Protein AF-A0A842U1B6-F1 (afdb_monomer_lite)

pLDDT: mean 80.75, std 15.6, range [27.67, 96.0]

Structure (mmCIF, N/CA/C/O backbone):
data_AF-A0A842U1B6-F1
#
_entry.id   AF-A0A842U1B6-F1
#
loop_
_atom_site.group_PDB
_atom_site.id
_atom_site.type_symbol
_atom_site.label_atom_id
_atom_site.label_alt_id
_atom_site.label_comp_id
_atom_site.label_asym_id
_atom_site.label_entity_id
_atom_site.label_seq_id
_atom_site.pdbx_PDB_ins_code
_atom_site.Cartn_x
_atom_site.Cartn_y
_atom_site.Cartn_z
_atom_site.occupancy
_atom_site.B_iso_or_equiv
_atom_site.auth_seq_id
_atom_site.auth_comp_id
_atom_site.auth_asym_id
_atom_site.auth_atom_id
_atom_site.pdbx_PDB_model_num
ATOM 1 N N . MET A 1 1 ? 26.030 -7.279 -30.315 1.00 77.62 1 MET A N 1
ATOM 2 C CA . MET A 1 1 ? 26.314 -6.450 -31.505 1.00 77.62 1 MET A CA 1
ATOM 3 C C . MET A 1 1 ? 27.738 -5.901 -31.455 1.00 77.62 1 MET A C 1
ATOM 5 O O . MET A 1 1 ? 28.538 -6.328 -32.276 1.00 77.62 1 MET A O 1
ATOM 9 N N . ALA A 1 2 ? 28.087 -5.107 -30.435 1.00 81.06 2 ALA A N 1
ATOM 10 C CA . ALA A 1 2 ? 29.407 -4.480 -30.254 1.00 81.06 2 ALA A CA 1
ATOM 11 C C . ALA A 1 2 ? 30.626 -5.406 -30.483 1.00 81.06 2 ALA A C 1
ATOM 13 O O . ALA A 1 2 ? 31.432 -5.125 -31.360 1.00 81.06 2 ALA A O 1
ATOM 14 N N . LYS A 1 3 ? 30.708 -6.577 -29.824 1.00 82.44 3 LYS A N 1
ATOM 15 C CA . LYS A 1 3 ? 31.829 -7.532 -30.019 1.00 82.44 3 LYS A CA 1
ATOM 16 C C . LYS A 1 3 ? 32.029 -7.988 -31.475 1.00 82.44 3 LYS A C 1
ATOM 18 O O . LYS A 1 3 ? 33.149 -8.251 -31.898 1.00 82.44 3 LYS A O 1
ATOM 23 N N . ARG A 1 4 ? 30.948 -8.096 -32.263 1.00 82.69 4 ARG A N 1
ATOM 24 C CA . ARG A 1 4 ? 31.049 -8.439 -33.695 1.00 82.69 4 ARG A CA 1
ATOM 25 C C . ARG A 1 4 ? 31.594 -7.268 -34.510 1.00 82.69 4 ARG A C 1
ATOM 27 O O . ARG A 1 4 ? 32.367 -7.508 -35.426 1.00 82.69 4 ARG A O 1
ATOM 34 N N . MET A 1 5 ? 31.196 -6.039 -34.180 1.00 83.69 5 MET A N 1
ATOM 35 C CA . MET A 1 5 ? 31.675 -4.829 -34.853 1.00 83.69 5 MET A CA 1
ATOM 36 C C . MET A 1 5 ? 33.167 -4.606 -34.580 1.00 83.69 5 MET A C 1
ATOM 38 O O . MET A 1 5 ? 33.931 -4.393 -35.517 1.00 83.69 5 MET A O 1
ATOM 42 N N . GLU A 1 6 ? 33.611 -4.818 -33.339 1.00 82.31 6 GLU A N 1
ATOM 43 C CA . GLU A 1 6 ? 35.031 -4.751 -32.971 1.00 82.31 6 GLU A CA 1
ATOM 44 C C . GLU A 1 6 ? 35.890 -5.764 -33.737 1.00 82.31 6 GLU A C 1
ATOM 46 O O . GLU A 1 6 ? 36.945 -5.408 -34.256 1.00 82.31 6 GLU A O 1
ATOM 51 N N . CYS A 1 7 ? 35.421 -7.008 -33.890 1.00 83.81 7 CYS A N 1
ATOM 52 C CA . CYS A 1 7 ? 36.105 -8.022 -34.703 1.00 83.81 7 CYS A CA 1
ATOM 53 C C . CYS A 1 7 ? 36.247 -7.619 -36.181 1.00 83.81 7 CYS A C 1
ATOM 55 O O . CYS A 1 7 ? 37.146 -8.106 -36.864 1.00 83.81 7 CYS A O 1
ATOM 57 N N . LEU A 1 8 ? 35.365 -6.749 -36.678 1.00 84.94 8 LEU A N 1
ATOM 58 C CA . LEU A 1 8 ? 35.423 -6.187 -38.028 1.00 84.94 8 LEU A CA 1
ATOM 59 C C . LEU A 1 8 ? 36.242 -4.887 -38.091 1.00 84.94 8 LEU A C 1
ATOM 61 O O . LEU A 1 8 ? 36.437 -4.354 -39.180 1.00 84.94 8 LEU A O 1
ATOM 65 N N . GLY A 1 9 ? 36.734 -4.386 -36.952 1.00 84.94 9 GLY A N 1
ATOM 66 C CA . GLY A 1 9 ? 37.434 -3.105 -36.851 1.00 84.94 9 GLY A CA 1
ATOM 67 C C . GLY A 1 9 ? 36.522 -1.891 -37.045 1.00 84.94 9 GLY A C 1
ATOM 68 O O . GLY A 1 9 ? 37.021 -0.823 -37.394 1.00 84.94 9 GLY A O 1
ATOM 69 N N . ILE A 1 10 ? 35.211 -2.058 -36.844 1.00 86.31 10 ILE A N 1
ATOM 70 C CA . ILE A 1 10 ? 34.191 -1.024 -37.035 1.00 86.31 10 ILE A CA 1
ATOM 71 C C . ILE A 1 10 ? 33.615 -0.644 -35.673 1.00 86.31 10 ILE A C 1
ATOM 73 O O . ILE A 1 10 ? 33.302 -1.515 -34.863 1.00 86.31 10 ILE A O 1
ATOM 77 N N . TYR A 1 11 ? 33.468 0.655 -35.420 1.00 87.06 11 TYR A N 1
ATOM 78 C CA . TYR A 1 11 ? 33.066 1.172 -34.106 1.00 87.06 11 TYR A CA 1
ATOM 79 C C . TYR A 1 11 ? 31.801 2.034 -34.153 1.00 87.06 11 TYR A C 1
ATOM 81 O O . TYR A 1 11 ? 31.328 2.471 -33.107 1.00 87.06 11 TYR A O 1
ATOM 89 N N . ASP A 1 12 ? 31.230 2.238 -35.340 1.00 88.56 12 ASP A N 1
ATOM 90 C CA . ASP A 1 12 ? 29.986 2.973 -35.536 1.00 88.56 12 ASP A CA 1
ATOM 91 C C . ASP A 1 12 ? 29.010 2.141 -36.374 1.00 88.56 12 ASP A C 1
ATOM 93 O O . ASP A 1 12 ? 29.338 1.677 -37.468 1.00 88.56 12 ASP A O 1
ATOM 97 N N . ILE A 1 13 ? 27.806 1.912 -35.845 1.00 87.06 13 ILE A N 1
ATOM 98 C CA . ILE A 1 13 ? 26.771 1.127 -36.523 1.00 87.06 13 ILE A CA 1
ATOM 99 C C . ILE A 1 13 ? 26.345 1.761 -37.854 1.00 87.06 13 ILE A C 1
ATOM 101 O O . ILE A 1 13 ? 26.012 1.034 -38.792 1.00 87.06 13 ILE A O 1
ATOM 105 N N . ASN A 1 14 ? 26.451 3.090 -37.969 1.00 87.56 14 ASN A N 1
ATOM 106 C CA . ASN A 1 14 ? 26.140 3.840 -39.187 1.00 87.56 14 ASN A CA 1
ATOM 107 C C . ASN A 1 14 ? 27.096 3.521 -40.351 1.00 87.56 14 ASN A C 1
ATOM 109 O O . ASN A 1 14 ? 26.775 3.803 -41.501 1.00 87.56 14 ASN A O 1
ATOM 113 N N . GLU A 1 15 ? 28.267 2.931 -40.081 1.00 86.12 15 GLU A N 1
ATOM 114 C CA . GLU A 1 15 ? 29.225 2.525 -41.120 1.00 86.12 15 GLU A CA 1
ATOM 115 C C . GLU A 1 15 ? 28.902 1.149 -41.728 1.00 86.12 15 GLU A C 1
ATOM 117 O O . GLU A 1 15 ? 29.444 0.792 -42.775 1.00 86.12 15 GLU A O 1
ATOM 122 N N . ILE A 1 16 ? 28.042 0.357 -41.076 1.00 83.50 16 ILE A N 1
ATOM 123 C CA . ILE A 1 16 ? 27.781 -1.046 -41.440 1.00 83.50 16 ILE A CA 1
ATOM 124 C C . ILE A 1 16 ? 26.468 -1.197 -42.197 1.00 83.50 16 ILE A C 1
ATOM 126 O O . ILE A 1 16 ? 26.382 -2.003 -43.127 1.00 83.50 16 ILE A O 1
ATOM 130 N N . MET A 1 17 ? 25.429 -0.488 -41.764 1.00 84.62 17 MET A N 1
ATOM 131 C CA . MET A 1 17 ? 24.089 -0.659 -42.307 1.00 84.62 17 MET A CA 1
ATOM 132 C C . MET A 1 17 ? 23.220 0.575 -42.102 1.00 84.62 17 MET A C 1
ATOM 134 O O . MET A 1 17 ? 23.333 1.263 -41.090 1.00 84.62 17 MET A O 1
ATOM 138 N N . ASP A 1 18 ? 22.286 0.768 -43.029 1.00 87.69 18 ASP A N 1
ATOM 139 C CA . ASP A 1 18 ? 21.115 1.606 -42.801 1.00 87.69 18 ASP A CA 1
ATOM 140 C C . ASP A 1 18 ? 20.136 0.861 -41.881 1.00 87.69 18 ASP A C 1
ATOM 142 O O . ASP A 1 18 ? 19.952 -0.357 -41.999 1.00 87.69 18 ASP A O 1
ATOM 146 N N . TYR A 1 19 ? 19.508 1.583 -40.959 1.00 86.81 19 TYR A N 1
ATOM 147 C CA . TYR A 1 19 ? 18.534 1.031 -40.023 1.00 86.81 19 TYR A CA 1
ATOM 148 C C . TYR A 1 19 ? 17.397 2.018 -39.775 1.00 86.81 19 TYR A C 1
ATOM 150 O O . TYR A 1 19 ? 17.602 3.230 -39.713 1.00 86.81 19 TYR A O 1
ATOM 158 N N . ASP A 1 20 ? 16.205 1.470 -39.569 1.00 90.00 20 ASP A N 1
ATOM 159 C CA . ASP A 1 20 ? 15.063 2.197 -39.033 1.00 90.00 20 ASP A CA 1
ATOM 160 C C . ASP A 1 20 ? 14.910 1.817 -37.563 1.00 90.00 20 ASP A C 1
ATOM 162 O O . ASP A 1 20 ? 14.862 0.634 -37.224 1.00 90.00 20 ASP A O 1
ATOM 166 N N . LYS A 1 21 ? 14.840 2.819 -36.686 1.00 91.06 21 LYS A N 1
ATOM 167 C CA . LYS A 1 21 ? 14.642 2.580 -35.254 1.00 91.06 21 LYS A CA 1
ATOM 168 C C . LYS A 1 21 ? 13.208 2.156 -34.990 1.00 91.06 21 LYS A C 1
ATOM 170 O O . LYS A 1 21 ? 12.265 2.776 -35.488 1.00 91.06 21 LYS A O 1
ATOM 175 N N . ILE A 1 22 ? 13.051 1.152 -34.143 1.00 92.12 22 ILE A N 1
ATOM 176 C CA . ILE A 1 22 ? 11.742 0.703 -33.695 1.00 92.12 22 ILE A CA 1
ATOM 177 C C . ILE A 1 22 ? 11.268 1.600 -32.547 1.00 92.12 22 ILE A C 1
ATOM 179 O O . ILE A 1 22 ? 12.006 1.893 -31.607 1.00 92.12 22 ILE A O 1
ATOM 183 N N . ASN A 1 23 ? 10.008 2.024 -32.627 1.00 93.50 23 ASN A N 1
ATOM 184 C CA . ASN A 1 23 ? 9.273 2.620 -31.520 1.00 93.50 23 ASN A CA 1
ATOM 185 C C . ASN A 1 23 ? 7.847 2.063 -31.544 1.00 93.50 23 ASN A C 1
ATOM 187 O O . ASN A 1 23 ? 7.112 2.263 -32.514 1.00 93.50 23 ASN A O 1
ATOM 191 N N . ILE A 1 24 ? 7.495 1.303 -30.511 1.00 92.12 24 ILE A N 1
ATOM 192 C CA . ILE A 1 24 ? 6.196 0.654 -30.361 1.00 92.12 24 ILE A CA 1
ATOM 193 C C . ILE A 1 24 ? 5.657 1.024 -28.989 1.00 92.12 24 ILE A C 1
ATOM 195 O O . ILE A 1 24 ? 6.293 0.751 -27.975 1.00 92.12 24 ILE A O 1
ATOM 199 N N . SER A 1 25 ? 4.451 1.578 -28.957 1.00 91.31 25 SER A N 1
ATOM 200 C CA . SER A 1 25 ? 3.704 1.791 -27.727 1.00 91.31 25 SER A CA 1
ATOM 201 C C . SER A 1 25 ? 2.344 1.111 -27.808 1.00 91.31 25 SER A C 1
ATOM 203 O O . SER A 1 25 ? 1.675 1.108 -28.844 1.00 91.31 25 SER A O 1
ATOM 205 N N . TYR A 1 26 ? 1.945 0.497 -26.703 1.00 90.19 26 TYR A N 1
ATOM 206 C CA . TYR A 1 26 ? 0.619 -0.064 -26.513 1.00 90.19 26 TYR A CA 1
ATOM 207 C C . TYR A 1 26 ? 0.153 0.262 -25.101 1.00 90.19 26 TYR A C 1
ATOM 209 O O . TYR A 1 26 ? 0.888 0.071 -24.135 1.00 90.19 26 TYR A O 1
ATOM 217 N N . GLU A 1 27 ? -1.077 0.744 -24.990 1.00 88.62 27 GLU A N 1
ATOM 218 C CA . GLU A 1 27 ? -1.689 1.133 -23.728 1.00 88.62 27 GLU A CA 1
ATOM 219 C C . GLU A 1 27 ? -3.083 0.519 -23.629 1.00 88.62 27 GLU A C 1
ATOM 221 O O . GLU A 1 27 ? -3.858 0.503 -24.587 1.00 88.62 27 GLU A O 1
ATOM 226 N N . SER A 1 28 ? -3.383 -0.016 -22.453 1.00 85.50 28 SER A N 1
ATOM 227 C CA . SER A 1 28 ? -4.665 -0.603 -22.098 1.00 85.50 28 SER A CA 1
ATOM 228 C C . SER A 1 28 ? -4.975 -0.330 -20.630 1.00 85.50 28 SER A C 1
ATOM 230 O O . SER A 1 28 ? -4.101 0.056 -19.856 1.00 85.50 28 SER A O 1
ATOM 232 N N . GLU A 1 29 ? -6.212 -0.601 -20.220 1.00 75.69 29 GLU A N 1
ATOM 233 C CA . GLU A 1 29 ? -6.632 -0.472 -18.819 1.00 75.69 29 GLU A CA 1
ATOM 234 C C . GLU A 1 29 ? -5.874 -1.407 -17.851 1.00 75.69 29 GLU A C 1
ATOM 236 O O . GLU A 1 29 ? -5.814 -1.131 -16.656 1.00 75.69 29 GLU A O 1
ATOM 241 N N . TYR A 1 30 ? -5.259 -2.481 -18.363 1.00 80.69 30 TYR A N 1
ATOM 242 C CA . TYR A 1 30 ? -4.528 -3.484 -17.573 1.00 80.69 30 TYR A CA 1
ATOM 243 C C . TYR A 1 30 ? -3.011 -3.354 -17.673 1.00 80.69 30 TYR A C 1
ATOM 245 O O . TYR A 1 30 ? -2.279 -4.163 -17.103 1.00 80.69 30 TYR A O 1
ATOM 253 N N . GLY A 1 31 ? -2.514 -2.394 -18.448 1.00 84.00 31 GLY A N 1
ATOM 254 C CA . GLY A 1 31 ? -1.084 -2.282 -18.659 1.00 84.00 31 GLY A CA 1
ATOM 255 C C . GLY A 1 31 ? -0.687 -1.469 -19.872 1.00 84.00 31 GLY A C 1
ATOM 256 O O . GLY A 1 31 ? -1.470 -1.275 -20.806 1.00 84.00 31 GLY A O 1
ATOM 257 N N . SER A 1 32 ? 0.570 -1.056 -19.867 1.00 87.88 32 SER A N 1
ATOM 258 C CA . SER A 1 32 ? 1.236 -0.412 -20.982 1.00 87.88 32 SER A CA 1
ATOM 259 C C . SER A 1 32 ? 2.596 -1.051 -21.245 1.00 87.88 32 SER A C 1
ATOM 261 O O . SER A 1 32 ? 3.284 -1.531 -20.340 1.00 87.88 32 SER A O 1
ATOM 263 N N . ILE A 1 33 ? 2.966 -1.069 -22.520 1.00 89.50 33 ILE A N 1
ATOM 264 C CA . ILE A 1 33 ? 4.303 -1.417 -22.980 1.00 89.50 33 ILE A CA 1
ATOM 265 C C . ILE A 1 33 ? 4.776 -0.326 -23.932 1.00 89.50 33 ILE A C 1
ATOM 267 O O . ILE A 1 33 ? 4.082 0.032 -24.882 1.00 89.50 33 ILE A O 1
ATOM 271 N N . GLU A 1 34 ? 5.956 0.212 -23.668 1.00 91.12 34 GLU A N 1
ATOM 272 C CA . GLU A 1 34 ? 6.659 1.123 -24.564 1.00 91.12 34 GLU A CA 1
ATOM 273 C C . GLU A 1 34 ? 8.032 0.515 -24.838 1.00 91.12 34 GLU A C 1
ATOM 275 O O . GLU A 1 34 ? 8.823 0.316 -23.921 1.00 91.12 34 GLU A O 1
ATOM 280 N N . PHE A 1 35 ? 8.298 0.186 -26.095 1.00 93.19 35 PHE A N 1
ATOM 281 C CA . PHE A 1 35 ? 9.582 -0.305 -26.572 1.00 93.19 35 PHE A CA 1
ATOM 282 C C . PHE A 1 35 ? 10.167 0.719 -27.531 1.00 93.19 35 PHE A C 1
ATOM 284 O O . PHE A 1 35 ? 9.495 1.141 -28.475 1.00 93.19 35 PHE A O 1
ATOM 291 N N . TRP A 1 36 ? 11.422 1.095 -27.324 1.00 94.69 36 TRP A N 1
ATOM 292 C CA . TRP A 1 36 ? 12.105 2.008 -28.227 1.00 94.69 36 TRP A CA 1
ATOM 293 C C . TRP A 1 36 ? 13.591 1.695 -28.332 1.00 94.69 36 TRP A C 1
ATOM 295 O O . TRP A 1 36 ? 14.191 1.095 -27.443 1.00 94.69 36 TRP A O 1
ATOM 305 N N . GLU A 1 37 ? 14.185 2.112 -29.444 1.00 93.19 37 GLU A N 1
ATOM 306 C CA . GLU A 1 37 ? 15.610 1.960 -29.710 1.00 93.19 37 GLU A CA 1
ATOM 307 C C . GLU A 1 37 ? 16.309 3.324 -29.747 1.00 93.19 37 GLU A C 1
ATOM 309 O O . GLU A 1 37 ? 15.853 4.267 -30.408 1.00 93.19 37 GLU A O 1
ATOM 314 N N . GLU A 1 38 ? 17.453 3.422 -29.072 1.00 90.81 38 GLU A N 1
ATOM 315 C CA . GLU A 1 38 ? 18.341 4.586 -29.134 1.00 90.81 38 GLU A CA 1
ATOM 316 C C . GLU A 1 38 ? 19.718 4.193 -29.667 1.00 90.81 38 GLU A C 1
ATOM 318 O O . GLU A 1 38 ? 20.132 3.039 -29.582 1.00 90.81 38 GLU A O 1
ATOM 323 N N . VAL A 1 39 ? 20.419 5.155 -30.263 1.00 89.81 39 VAL A N 1
ATOM 324 C CA . VAL A 1 39 ? 21.768 4.954 -30.798 1.00 89.81 39 VAL A CA 1
ATOM 325 C C . VAL A 1 39 ? 22.720 5.635 -29.841 1.00 89.81 39 VAL A C 1
ATOM 327 O O . VAL A 1 39 ? 22.742 6.863 -29.767 1.00 89.81 39 VAL A O 1
ATOM 330 N N . GLU A 1 40 ? 23.483 4.839 -29.105 1.00 87.06 40 GLU A N 1
ATOM 331 C CA . GLU A 1 40 ? 24.327 5.343 -28.028 1.00 87.06 40 GLU A CA 1
ATOM 332 C C . GLU A 1 40 ? 25.730 4.726 -28.080 1.00 87.06 40 GLU A C 1
ATOM 334 O O . GLU A 1 40 ? 25.892 3.571 -28.497 1.00 87.06 40 GLU A O 1
ATOM 339 N N . PRO A 1 41 ? 26.767 5.478 -27.665 1.00 84.88 41 PRO A N 1
ATOM 340 C CA . PRO A 1 41 ? 28.088 4.915 -27.442 1.00 84.88 41 PRO A CA 1
ATOM 341 C C . PRO A 1 41 ? 28.048 4.004 -26.215 1.00 84.88 41 PRO A C 1
ATOM 343 O O . PRO A 1 41 ? 27.686 4.431 -25.120 1.00 84.88 41 PRO A O 1
ATOM 346 N N . VAL A 1 42 ? 28.453 2.748 -26.389 1.00 83.81 42 VAL A N 1
ATOM 347 C CA . VAL A 1 42 ? 28.507 1.776 -25.298 1.00 83.81 42 VAL A CA 1
ATOM 348 C C . VAL A 1 42 ? 29.936 1.338 -25.051 1.00 83.81 42 VAL A C 1
ATOM 350 O O . VAL A 1 42 ? 30.711 1.098 -25.983 1.00 83.81 42 VAL A O 1
ATOM 353 N N . LYS A 1 43 ? 30.263 1.175 -23.773 1.00 80.00 43 LYS A N 1
ATOM 354 C CA . LYS A 1 43 ? 31.515 0.574 -23.339 1.00 80.00 43 LYS A CA 1
ATOM 355 C C . LYS A 1 43 ? 31.232 -0.825 -22.823 1.00 80.00 43 LYS A C 1
ATOM 357 O O . LYS A 1 43 ? 30.757 -1.001 -21.706 1.00 80.00 43 LYS A O 1
ATOM 362 N N . VAL A 1 44 ? 31.486 -1.824 -23.658 1.00 75.19 44 VAL A N 1
ATOM 363 C CA . VAL A 1 44 ? 31.341 -3.225 -23.255 1.00 75.19 44 VAL A CA 1
ATOM 364 C C . VAL A 1 44 ? 32.607 -3.664 -22.526 1.00 75.19 44 VAL A C 1
ATOM 366 O O . VAL A 1 44 ? 33.716 -3.299 -22.914 1.00 75.19 44 VAL A O 1
ATOM 369 N N . GLU A 1 45 ? 32.435 -4.448 -21.465 1.00 71.69 45 GLU A N 1
ATOM 370 C CA . GLU A 1 45 ? 33.539 -5.069 -20.735 1.00 71.69 45 GLU A CA 1
ATOM 371 C C . GLU A 1 45 ? 34.440 -5.863 -21.706 1.00 71.69 45 GLU A C 1
ATOM 373 O O . GLU A 1 45 ? 33.945 -6.558 -22.601 1.00 71.69 45 GLU A O 1
ATOM 378 N N . ASP A 1 46 ? 35.758 -5.707 -21.551 1.00 76.25 46 ASP A N 1
ATOM 379 C CA . ASP A 1 46 ? 36.825 -6.235 -22.421 1.00 76.25 46 ASP A CA 1
ATOM 380 C C . ASP A 1 46 ? 37.044 -5.545 -23.785 1.00 76.25 46 ASP A C 1
ATOM 382 O O . ASP A 1 46 ? 37.860 -6.029 -24.568 1.00 76.25 46 ASP A O 1
ATOM 386 N N . MET A 1 47 ? 36.382 -4.418 -24.080 1.00 78.25 47 MET A N 1
ATOM 387 C CA . MET A 1 47 ? 36.629 -3.641 -25.309 1.00 78.25 47 MET A CA 1
ATOM 388 C C . MET A 1 47 ? 37.504 -2.405 -25.043 1.00 78.25 47 MET A C 1
ATOM 390 O O . MET A 1 47 ? 37.280 -1.661 -24.085 1.00 78.25 47 MET A O 1
ATOM 394 N N . GLU A 1 48 ? 38.501 -2.155 -25.902 1.00 75.75 48 GLU A N 1
ATOM 395 C CA . GLU A 1 48 ? 39.411 -0.998 -25.758 1.00 75.75 48 GLU A CA 1
ATOM 396 C C . GLU A 1 48 ? 38.758 0.332 -26.157 1.00 75.75 48 GLU A C 1
ATOM 398 O O . GLU A 1 48 ? 39.176 1.397 -25.694 1.00 75.75 48 GLU A O 1
ATOM 403 N N . LYS A 1 49 ? 37.750 0.278 -27.033 1.00 81.38 49 LYS A N 1
ATOM 404 C CA . LYS A 1 49 ? 37.073 1.450 -27.588 1.00 81.38 49 LYS A CA 1
ATOM 405 C C . LYS A 1 49 ? 35.572 1.359 -27.387 1.00 81.38 49 LYS A C 1
ATOM 407 O O . LYS A 1 49 ? 34.973 0.295 -27.553 1.00 81.38 49 LYS A O 1
ATOM 412 N N . ASP A 1 50 ? 34.977 2.511 -27.118 1.00 84.38 50 ASP A N 1
ATOM 413 C CA . ASP A 1 50 ? 33.530 2.663 -27.134 1.00 84.38 50 ASP A CA 1
ATOM 414 C C . ASP A 1 50 ? 33.013 2.370 -28.548 1.00 84.38 50 ASP A C 1
ATOM 416 O O . ASP A 1 50 ? 33.641 2.724 -29.549 1.00 84.38 50 ASP A O 1
ATOM 420 N N . THR A 1 51 ? 31.883 1.678 -28.627 1.00 86.62 51 THR A N 1
ATOM 421 C CA . THR A 1 51 ? 31.243 1.312 -29.894 1.00 86.62 51 THR A CA 1
ATOM 422 C C . THR A 1 51 ? 29.835 1.874 -29.907 1.00 86.62 51 THR A C 1
ATOM 424 O O . THR A 1 51 ? 29.080 1.660 -28.964 1.00 86.62 51 THR A O 1
ATOM 427 N N . VAL A 1 52 ? 29.466 2.585 -30.967 1.00 88.44 52 VAL A N 1
ATOM 428 C CA . VAL A 1 52 ? 28.107 3.105 -31.142 1.00 88.44 52 VAL A CA 1
ATOM 429 C C . VAL A 1 52 ? 27.219 1.971 -31.640 1.00 88.44 52 VAL A C 1
ATOM 431 O O . VAL A 1 52 ? 27.458 1.425 -32.719 1.00 88.44 52 VAL A O 1
ATOM 434 N N . ILE A 1 53 ? 26.213 1.593 -30.850 1.00 89.19 53 ILE A N 1
ATOM 435 C CA . ILE A 1 53 ? 25.262 0.526 -31.192 1.00 89.19 53 ILE A CA 1
ATOM 436 C C . ILE A 1 53 ? 23.820 0.989 -31.003 1.00 89.19 53 ILE A C 1
ATOM 438 O O . ILE A 1 53 ? 23.552 2.006 -30.368 1.00 89.19 53 ILE A O 1
ATOM 442 N N . ILE A 1 54 ? 22.891 0.194 -31.532 1.00 90.06 54 ILE A N 1
ATOM 443 C CA . ILE A 1 54 ? 21.464 0.322 -31.247 1.00 90.06 54 ILE A CA 1
ATOM 444 C C . ILE A 1 54 ? 21.178 -0.380 -29.913 1.00 90.06 54 ILE A C 1
ATOM 446 O O . ILE A 1 54 ? 21.439 -1.578 -29.760 1.00 90.06 54 ILE A O 1
ATOM 450 N N . SER A 1 55 ? 20.659 0.379 -28.958 1.00 89.88 55 SER A N 1
ATOM 451 C CA . SER A 1 55 ? 20.318 -0.046 -27.605 1.00 89.88 55 SER A CA 1
ATOM 452 C C . SER A 1 55 ? 18.795 -0.112 -27.453 1.00 89.88 55 SER A C 1
ATOM 454 O O . SER A 1 55 ? 18.136 0.912 -27.644 1.00 89.88 55 SER A O 1
ATOM 456 N N . PRO A 1 56 ? 18.217 -1.285 -27.135 1.00 92.06 56 PRO A N 1
ATOM 457 C CA . PRO A 1 56 ? 16.782 -1.422 -26.919 1.00 92.06 56 PRO A CA 1
ATOM 458 C C . PRO A 1 56 ? 16.403 -1.082 -25.477 1.00 92.06 56 PRO A C 1
ATOM 460 O O . PRO A 1 56 ? 17.056 -1.525 -24.535 1.00 92.06 56 PRO A O 1
ATOM 463 N N . TYR A 1 57 ? 15.299 -0.371 -25.306 1.00 90.00 57 TYR A N 1
ATOM 464 C CA . TYR A 1 57 ? 14.713 -0.055 -24.011 1.00 90.00 57 TYR A CA 1
ATOM 465 C C . TYR A 1 57 ? 13.270 -0.517 -23.986 1.00 90.00 57 TYR A C 1
ATOM 467 O O . TYR A 1 57 ? 12.576 -0.516 -25.007 1.00 90.00 57 TYR A O 1
ATOM 475 N N . MET A 1 58 ? 12.810 -0.876 -22.795 1.00 87.38 58 MET A N 1
ATOM 476 C CA . MET A 1 58 ? 11.418 -1.219 -22.579 1.00 87.38 58 MET A CA 1
ATOM 477 C C . MET A 1 58 ? 10.924 -0.596 -21.283 1.00 87.38 58 MET A C 1
ATOM 479 O O . MET A 1 58 ? 11.607 -0.609 -20.265 1.00 87.38 58 MET A O 1
ATOM 483 N N . LYS A 1 59 ? 9.711 -0.065 -21.321 1.00 86.44 59 LYS A N 1
ATOM 484 C CA . LYS A 1 59 ? 8.916 0.279 -20.152 1.00 86.44 59 LYS A CA 1
ATOM 485 C C . LYS A 1 59 ? 7.728 -0.657 -20.119 1.00 86.44 59 LYS A C 1
ATOM 487 O O . LYS A 1 59 ? 6.968 -0.714 -21.085 1.00 86.44 59 LYS A O 1
ATOM 492 N N . LEU A 1 60 ? 7.581 -1.373 -19.015 1.00 84.12 60 LEU A N 1
ATOM 493 C CA . LEU A 1 60 ? 6.477 -2.289 -18.794 1.00 84.12 60 LEU A CA 1
ATOM 494 C C . LEU A 1 60 ? 5.712 -1.892 -17.536 1.00 84.12 60 LEU A C 1
ATOM 496 O O . LEU A 1 60 ? 6.280 -1.761 -16.450 1.00 84.12 60 LEU A O 1
ATOM 500 N N . TRP A 1 61 ? 4.402 -1.753 -17.677 1.00 84.31 61 TRP A N 1
ATOM 501 C CA . TRP A 1 61 ? 3.481 -1.646 -16.560 1.00 84.31 61 TRP A CA 1
ATOM 502 C C . TRP A 1 61 ? 2.335 -2.624 -16.789 1.00 84.31 61 TRP A C 1
ATOM 504 O O . TRP A 1 61 ? 1.704 -2.607 -17.839 1.00 84.31 61 TRP A O 1
ATOM 514 N N . ILE A 1 62 ? 2.082 -3.510 -15.830 1.00 83.25 62 ILE A N 1
ATOM 515 C CA . ILE A 1 62 ? 0.974 -4.468 -15.879 1.00 83.25 62 ILE A CA 1
ATOM 516 C C . ILE A 1 62 ? 0.269 -4.400 -14.533 1.00 83.25 62 ILE A C 1
ATOM 518 O O . ILE A 1 62 ? 0.915 -4.522 -13.492 1.00 83.25 62 ILE A O 1
ATOM 522 N N . PHE A 1 63 ? -1.051 -4.247 -14.556 1.00 86.06 63 PHE A N 1
ATOM 523 C CA . PHE A 1 63 ? -1.871 -4.218 -13.359 1.00 86.06 63 PHE A CA 1
ATOM 524 C C . PHE A 1 63 ? -3.093 -5.131 -13.510 1.00 86.06 63 PHE A C 1
ATOM 526 O O . PHE A 1 63 ? -3.794 -5.075 -14.525 1.00 86.06 63 PHE A O 1
ATOM 533 N N . PRO A 1 64 ? -3.352 -6.014 -12.531 1.00 86.19 64 PRO A N 1
ATOM 534 C CA . PRO A 1 64 ? -4.426 -6.985 -12.644 1.00 86.19 64 PRO A CA 1
ATOM 535 C C . PRO A 1 64 ? -5.814 -6.323 -12.621 1.00 86.19 64 PRO A C 1
ATOM 537 O O . PRO A 1 64 ? -6.011 -5.329 -11.920 1.00 86.19 64 PRO A O 1
ATOM 540 N N . PRO A 1 65 ? -6.814 -6.910 -13.307 1.00 90.06 65 PRO A N 1
ATOM 541 C CA . PRO A 1 65 ? -8.195 -6.447 -13.227 1.00 90.06 65 PRO A CA 1
ATOM 542 C C . PRO A 1 65 ? -8.752 -6.559 -11.803 1.00 90.06 65 PRO A C 1
ATOM 544 O O . PRO A 1 65 ? -8.376 -7.449 -11.032 1.00 90.06 65 PRO A O 1
ATOM 547 N N . LYS A 1 66 ? -9.758 -5.733 -11.500 1.00 90.56 66 LYS A N 1
ATOM 548 C CA . LYS A 1 66 ? -10.509 -5.739 -10.232 1.00 90.56 66 LYS A CA 1
ATOM 549 C C . LYS A 1 66 ? -10.971 -7.137 -9.805 1.00 90.56 66 LYS A C 1
ATOM 551 O O . LYS A 1 66 ? -10.801 -7.517 -8.648 1.00 90.56 66 LYS A O 1
ATOM 556 N N . GLU A 1 67 ? -11.496 -7.926 -10.741 1.00 91.31 67 GLU A N 1
ATOM 557 C CA . GLU A 1 67 ? -11.972 -9.293 -10.479 1.00 91.31 67 GLU A CA 1
ATOM 558 C C . GLU A 1 67 ? -10.862 -10.243 -10.020 1.00 91.31 67 GLU A C 1
ATOM 560 O O . GLU A 1 67 ? -11.074 -11.083 -9.143 1.00 91.31 67 GLU A O 1
ATOM 565 N N . PHE A 1 68 ? -9.656 -10.086 -10.569 1.00 91.25 68 PHE A N 1
ATOM 566 C CA . PHE A 1 68 ? -8.509 -10.885 -10.154 1.00 91.25 68 PHE A CA 1
ATOM 567 C C . PHE A 1 68 ? -8.101 -10.547 -8.720 1.00 91.25 68 PHE A C 1
ATOM 569 O O . PHE A 1 68 ? -7.908 -11.454 -7.910 1.00 91.25 68 PHE A O 1
ATOM 576 N N . LEU A 1 69 ? -8.029 -9.254 -8.377 1.00 91.19 69 LEU A N 1
ATOM 577 C CA . LEU A 1 69 ? -7.743 -8.847 -7.003 1.00 91.19 69 LEU A CA 1
ATOM 578 C C . LEU A 1 69 ? -8.828 -9.354 -6.052 1.00 91.19 69 LEU A C 1
ATOM 580 O O . LEU A 1 69 ? -8.494 -9.965 -5.041 1.00 91.19 69 LEU A O 1
ATOM 584 N N . ARG A 1 70 ? -10.113 -9.210 -6.400 1.00 92.81 70 ARG A N 1
ATOM 585 C CA . ARG A 1 70 ? -11.229 -9.738 -5.599 1.00 92.81 70 ARG A CA 1
ATOM 586 C C . ARG A 1 70 ? -11.049 -11.228 -5.291 1.00 92.81 70 ARG A C 1
ATOM 588 O O . ARG A 1 70 ? -11.220 -11.645 -4.146 1.00 92.81 70 ARG A O 1
ATOM 595 N N . TYR A 1 71 ? -10.687 -12.022 -6.298 1.00 92.88 71 TYR A N 1
ATOM 596 C CA . TYR A 1 71 ? -10.411 -13.448 -6.139 1.00 92.88 71 TYR A CA 1
ATOM 597 C C . TYR A 1 71 ? -9.223 -13.719 -5.201 1.00 92.88 71 TYR A C 1
ATOM 599 O O . TYR A 1 71 ? -9.341 -14.538 -4.288 1.00 92.88 71 TYR A O 1
ATOM 607 N N . GLU A 1 72 ? -8.101 -13.018 -5.377 1.00 92.19 72 GLU A N 1
ATOM 608 C CA . GLU A 1 72 ? -6.916 -13.206 -4.533 1.00 92.19 72 GLU A CA 1
ATOM 609 C C . GLU A 1 72 ? -7.160 -12.780 -3.078 1.00 92.19 72 GLU A C 1
ATOM 611 O O . GLU A 1 72 ? -6.744 -13.494 -2.168 1.00 92.19 72 GLU A O 1
ATOM 616 N N . PHE A 1 73 ? -7.906 -11.697 -2.833 1.00 93.56 73 PHE A N 1
ATOM 617 C CA . PHE A 1 73 ? -8.319 -11.300 -1.483 1.00 93.56 73 PHE A CA 1
ATOM 618 C C . PHE A 1 73 ? -9.160 -12.393 -0.806 1.00 93.56 73 PHE A C 1
ATOM 620 O O . PHE A 1 73 ? -8.835 -12.816 0.305 1.00 93.56 73 PHE A O 1
ATOM 627 N N . LYS A 1 74 ? -10.190 -12.925 -1.476 1.00 93.62 74 LYS A N 1
ATOM 628 C CA . LYS A 1 74 ? -11.025 -14.001 -0.909 1.00 93.62 74 LYS A CA 1
ATOM 629 C C . LYS A 1 74 ? -10.212 -15.248 -0.577 1.00 93.62 74 LYS A C 1
ATOM 631 O O . LYS A 1 74 ? -10.294 -15.772 0.529 1.00 93.62 74 LYS A O 1
ATOM 636 N N . LYS A 1 75 ? -9.369 -15.679 -1.511 1.00 92.69 75 LYS A N 1
ATOM 637 C CA . LYS A 1 75 ? -8.477 -16.829 -1.339 1.00 92.69 75 LYS A CA 1
ATOM 638 C C . LYS A 1 75 ? -7.472 -16.616 -0.204 1.00 92.69 75 LYS A C 1
ATOM 640 O O . LYS A 1 75 ? -7.151 -17.559 0.514 1.00 92.69 75 LYS A O 1
ATOM 645 N N . ALA A 1 76 ? -6.975 -15.395 -0.028 1.00 91.50 76 ALA A N 1
ATOM 646 C CA . ALA A 1 76 ? -6.098 -15.034 1.079 1.00 91.50 76 ALA A CA 1
ATOM 647 C C . ALA A 1 76 ? -6.842 -15.105 2.427 1.00 91.50 76 ALA A C 1
ATOM 649 O O . ALA A 1 76 ? -6.336 -15.695 3.380 1.00 91.50 76 ALA A O 1
ATOM 650 N N . MET A 1 77 ? -8.090 -14.624 2.484 1.00 91.88 77 MET A N 1
ATOM 651 C CA . MET A 1 77 ? -8.951 -14.735 3.669 1.00 91.88 77 MET A CA 1
ATOM 652 C C . MET A 1 77 ? -9.245 -16.196 4.035 1.00 91.88 77 MET A C 1
ATOM 654 O O . MET A 1 77 ? -9.142 -16.555 5.206 1.00 91.88 77 MET A O 1
ATOM 658 N N . GLU A 1 78 ? -9.552 -17.046 3.051 1.00 91.56 78 GLU A N 1
ATOM 659 C CA . GLU A 1 78 ? -9.764 -18.490 3.246 1.00 91.56 78 GLU A CA 1
ATOM 660 C C . GLU A 1 78 ? -8.522 -19.192 3.806 1.00 91.56 78 GLU A C 1
ATOM 662 O O . GLU A 1 78 ? -8.627 -20.093 4.638 1.00 91.56 78 GLU A O 1
ATOM 667 N N . LYS A 1 79 ? -7.337 -18.765 3.364 1.00 90.06 79 LYS A N 1
ATOM 668 C CA . LYS A 1 79 ? -6.049 -19.282 3.841 1.00 90.06 79 LYS A CA 1
ATOM 669 C C . LYS A 1 79 ? -5.593 -18.667 5.163 1.00 90.06 79 LYS A C 1
ATOM 671 O O . LYS A 1 79 ? -4.653 -19.175 5.766 1.00 90.06 79 LYS A O 1
ATOM 676 N N . GLY A 1 80 ? -6.235 -17.590 5.610 1.00 88.69 80 GLY A N 1
ATOM 677 C CA . GLY A 1 80 ? -5.827 -16.829 6.786 1.00 88.69 80 GLY A CA 1
ATOM 678 C C . GLY A 1 80 ? -4.507 -16.071 6.615 1.00 88.69 80 GLY A C 1
ATOM 679 O O . GLY A 1 80 ? -3.830 -15.811 7.608 1.00 88.69 80 GLY A O 1
ATOM 680 N N . SER A 1 81 ? -4.130 -15.740 5.377 1.00 88.38 81 SER A N 1
ATOM 681 C CA . SER A 1 81 ? -2.893 -15.032 5.028 1.00 88.38 81 SER A CA 1
ATOM 682 C C . SER A 1 81 ? -3.206 -13.711 4.329 1.00 88.38 81 SER A C 1
ATOM 684 O O . SER A 1 81 ? -4.310 -13.507 3.824 1.00 88.38 81 SER A O 1
ATOM 686 N N . PHE A 1 82 ? -2.249 -12.786 4.281 1.00 87.81 82 PHE A N 1
ATOM 687 C CA . PHE A 1 82 ? -2.399 -11.587 3.451 1.00 87.81 82 PHE A CA 1
ATOM 688 C C . PHE A 1 82 ? -2.254 -11.943 1.959 1.00 87.81 82 PHE A C 1
ATOM 690 O O . PHE A 1 82 ? -1.543 -12.897 1.633 1.00 87.81 82 PHE A O 1
ATOM 697 N N . PRO A 1 83 ? -2.933 -11.224 1.043 1.00 84.19 83 PRO A N 1
ATOM 698 C CA . PRO A 1 83 ? -2.741 -11.421 -0.390 1.00 84.19 83 PRO A CA 1
ATOM 699 C C . PRO A 1 83 ? -1.329 -10.983 -0.797 1.00 84.19 83 PRO A C 1
ATOM 701 O O . PRO A 1 83 ? -0.814 -9.982 -0.296 1.00 84.19 83 PRO A O 1
ATOM 704 N N . GLY A 1 84 ? -0.713 -11.727 -1.715 1.00 77.06 84 GLY A N 1
ATOM 705 C CA . GLY A 1 84 ? 0.641 -11.458 -2.195 1.00 77.06 84 GLY A CA 1
ATOM 706 C C . GLY A 1 84 ? 1.458 -12.731 -2.439 1.00 77.06 84 GLY A C 1
ATOM 707 O O . GLY A 1 84 ? 0.962 -13.843 -2.233 1.00 77.06 84 GLY A O 1
ATOM 708 N N . PRO A 1 85 ? 2.705 -12.588 -2.914 1.00 72.25 85 PRO A N 1
ATOM 709 C CA . PRO A 1 85 ? 3.604 -13.716 -3.116 1.00 72.25 85 PRO A CA 1
ATOM 710 C C . PRO A 1 85 ? 3.936 -14.412 -1.777 1.00 72.25 85 PRO A C 1
ATOM 712 O O . PRO A 1 85 ? 4.176 -13.736 -0.775 1.00 72.25 85 PRO A O 1
ATOM 715 N N . PRO A 1 86 ? 3.991 -15.760 -1.745 1.00 62.66 86 PRO A N 1
ATOM 716 C CA . PRO A 1 86 ? 4.130 -16.544 -0.508 1.00 62.66 86 PRO A CA 1
ATOM 717 C C . PRO A 1 86 ? 5.418 -16.245 0.275 1.00 62.66 86 PRO A C 1
ATOM 719 O O . PRO A 1 86 ? 5.452 -16.350 1.492 1.00 62.66 86 PRO A O 1
ATOM 722 N N . ASN A 1 87 ? 6.471 -15.787 -0.399 1.00 57.84 87 ASN A N 1
ATOM 723 C CA . ASN A 1 87 ? 7.788 -15.631 0.216 1.00 57.84 87 ASN A CA 1
ATOM 724 C C . ASN A 1 87 ? 7.976 -14.308 0.977 1.00 57.84 87 ASN A C 1
ATOM 726 O O . ASN A 1 87 ? 9.049 -14.094 1.535 1.00 57.84 87 ASN A O 1
ATOM 730 N N . GLU A 1 88 ? 6.992 -13.403 0.964 1.00 57.31 88 GLU A N 1
ATOM 731 C CA . GLU A 1 88 ? 7.181 -12.052 1.506 1.00 57.31 88 GLU A CA 1
ATOM 732 C C . GLU A 1 88 ? 6.562 -11.846 2.894 1.00 57.31 88 GLU A C 1
ATOM 734 O O . GLU A 1 88 ? 7.026 -10.958 3.602 1.00 57.31 88 GLU A O 1
ATOM 739 N N . ARG A 1 89 ? 5.534 -12.614 3.307 1.00 56.41 89 ARG A N 1
ATOM 740 C CA . ARG A 1 89 ? 4.719 -12.265 4.498 1.00 56.41 89 ARG A CA 1
ATOM 741 C C . ARG A 1 89 ? 4.024 -13.420 5.230 1.00 56.41 89 ARG A C 1
ATOM 743 O O . ARG A 1 89 ? 3.022 -13.171 5.897 1.00 56.41 89 ARG A O 1
ATOM 750 N N . GLU A 1 90 ? 4.494 -14.664 5.123 1.00 55.69 90 GLU A N 1
ATOM 751 C CA . GLU A 1 90 ? 3.786 -15.821 5.715 1.00 55.69 90 GLU A CA 1
ATOM 752 C C . GLU A 1 90 ? 3.467 -15.670 7.223 1.00 55.69 90 GLU A C 1
ATOM 754 O O . GLU A 1 90 ? 2.455 -16.212 7.662 1.00 55.69 90 GLU A O 1
ATOM 759 N N . ASP A 1 91 ? 4.203 -14.828 7.968 1.00 58.06 91 ASP A N 1
ATOM 760 C CA . ASP A 1 91 ? 3.994 -14.587 9.407 1.00 58.06 91 ASP A CA 1
ATOM 761 C C . ASP A 1 91 ? 3.901 -13.098 9.830 1.00 58.06 91 ASP A C 1
ATOM 763 O O . ASP A 1 91 ? 3.909 -12.785 11.024 1.00 58.06 91 ASP A O 1
ATOM 767 N N . GLU A 1 92 ? 3.807 -12.140 8.897 1.00 64.94 92 GLU A N 1
ATOM 768 C CA . GLU A 1 92 ? 3.765 -10.707 9.249 1.00 64.94 92 GLU A CA 1
ATOM 769 C C . GLU A 1 92 ? 2.350 -10.252 9.638 1.00 64.94 92 GLU A C 1
ATOM 771 O O . GLU A 1 92 ? 1.632 -9.589 8.891 1.00 64.94 92 GLU A O 1
ATOM 776 N N . THR A 1 93 ? 1.937 -10.598 10.854 1.00 82.62 93 THR A N 1
ATOM 777 C CA . THR A 1 93 ? 0.654 -10.180 11.436 1.00 82.62 93 THR A CA 1
ATOM 778 C C . THR A 1 93 ? 0.712 -8.796 12.087 1.00 82.62 93 THR A C 1
ATOM 780 O O . THR A 1 93 ? -0.202 -8.421 12.804 1.00 82.62 93 THR A O 1
ATOM 783 N N . GLY A 1 94 ? 1.782 -8.025 11.924 1.00 85.94 94 GLY A N 1
ATOM 784 C CA . GLY A 1 94 ? 1.955 -6.739 12.601 1.00 85.94 94 GLY A CA 1
ATOM 785 C C . GLY A 1 94 ? 3.401 -6.251 12.554 1.00 85.94 94 GLY A C 1
ATOM 786 O O . GLY A 1 94 ? 4.225 -6.871 11.884 1.00 85.94 94 GLY A O 1
ATOM 787 N N . PRO A 1 95 ? 3.728 -5.151 13.256 1.00 87.00 95 PRO A N 1
ATOM 788 C CA . PRO A 1 95 ? 5.096 -4.654 13.332 1.00 87.00 95 PRO A CA 1
ATOM 789 C C . PRO A 1 95 ? 6.037 -5.705 13.930 1.00 87.00 95 PRO A C 1
ATOM 791 O O . PRO A 1 95 ? 5.695 -6.382 14.904 1.00 87.00 95 PRO A O 1
ATOM 794 N N . SER A 1 96 ? 7.252 -5.787 13.396 1.00 88.25 96 SER A N 1
ATOM 795 C CA . SER A 1 96 ? 8.324 -6.609 13.961 1.00 88.25 96 SER A CA 1
ATOM 796 C C . SER A 1 96 ? 8.679 -6.172 15.388 1.00 88.25 96 SER A C 1
ATOM 798 O O . SER A 1 96 ? 8.444 -5.031 15.786 1.00 88.25 96 SER A O 1
ATOM 800 N N . GLU A 1 97 ? 9.331 -7.037 16.172 1.00 88.75 97 GLU A N 1
ATOM 801 C CA . GLU A 1 97 ? 9.748 -6.691 17.543 1.00 88.75 97 GLU A CA 1
ATOM 802 C C . GLU A 1 97 ? 10.642 -5.441 17.606 1.00 88.75 97 GLU A C 1
ATOM 804 O O . GLU A 1 97 ? 10.518 -4.617 18.517 1.00 88.75 97 GLU A O 1
ATOM 809 N N . LYS A 1 98 ? 11.506 -5.248 16.602 1.00 88.00 98 LYS A N 1
ATOM 810 C CA . LYS A 1 98 ? 12.332 -4.042 16.485 1.00 88.00 98 LYS A CA 1
ATOM 811 C C . LYS A 1 98 ? 11.465 -2.799 16.272 1.00 88.00 98 LYS A C 1
ATOM 813 O O . LYS A 1 98 ? 11.656 -1.793 16.954 1.00 88.00 98 LYS A O 1
ATOM 818 N N . GLU A 1 99 ? 10.489 -2.872 15.371 1.00 86.50 99 GLU A N 1
ATOM 819 C CA . GLU A 1 99 ? 9.567 -1.764 15.122 1.00 86.50 99 GLU A CA 1
ATOM 820 C C . GLU A 1 99 ? 8.689 -1.481 16.338 1.00 86.50 99 GLU A C 1
ATOM 822 O O . GLU A 1 99 ? 8.544 -0.316 16.701 1.00 86.50 99 GLU A O 1
ATOM 827 N N . LYS A 1 100 ? 8.178 -2.510 17.028 1.00 90.75 100 LYS A N 1
ATOM 828 C CA . LYS A 1 100 ? 7.433 -2.348 18.286 1.00 90.75 100 LYS A CA 1
ATOM 829 C C . LYS A 1 100 ? 8.257 -1.572 19.312 1.00 90.75 100 LYS A C 1
ATOM 831 O O . LYS A 1 100 ? 7.740 -0.646 19.934 1.00 90.75 100 LYS A O 1
ATOM 836 N N . GLN A 1 101 ? 9.537 -1.907 19.488 1.00 90.25 101 GLN A N 1
ATOM 837 C CA . GLN A 1 101 ? 10.422 -1.187 20.411 1.00 90.25 101 GLN A CA 1
ATOM 838 C C . GLN A 1 101 ? 10.645 0.270 20.002 1.00 90.25 101 GLN A C 1
ATOM 840 O O . GLN A 1 101 ? 10.707 1.140 20.868 1.00 90.25 101 GLN A O 1
ATOM 845 N N . GLU A 1 102 ? 10.764 0.558 18.708 1.00 88.25 102 GLU A N 1
ATOM 846 C CA . GLU A 1 102 ? 10.860 1.934 18.216 1.00 88.25 102 GLU A CA 1
ATOM 847 C C . GLU A 1 102 ? 9.566 2.717 18.443 1.00 88.25 102 GLU A C 1
ATOM 849 O O . GLU A 1 102 ? 9.616 3.842 18.928 1.00 88.25 102 GLU A O 1
ATOM 854 N N . ILE A 1 103 ? 8.412 2.112 18.159 1.00 88.38 103 ILE A N 1
ATOM 855 C CA . ILE A 1 103 ? 7.095 2.725 18.368 1.00 88.38 103 ILE A CA 1
ATOM 856 C C . ILE A 1 103 ? 6.874 3.021 19.855 1.00 88.38 103 ILE A C 1
ATOM 858 O O . ILE A 1 103 ? 6.415 4.102 20.215 1.00 88.38 103 ILE A O 1
ATOM 862 N N . LYS A 1 104 ? 7.278 2.102 20.741 1.00 91.44 104 LYS A N 1
ATOM 863 C CA . LYS A 1 104 ? 7.186 2.276 22.198 1.00 91.44 104 LYS A CA 1
ATOM 864 C C . LYS A 1 104 ? 8.003 3.459 22.731 1.00 91.44 104 LYS A C 1
ATOM 866 O O . LYS A 1 104 ? 7.708 3.925 23.830 1.00 91.44 104 LYS A O 1
ATOM 871 N N . LYS A 1 105 ? 8.998 3.958 21.985 1.00 90.94 105 LYS A N 1
ATOM 872 C CA . LYS A 1 105 ? 9.757 5.171 22.348 1.00 90.94 105 LYS A CA 1
ATOM 873 C C . LYS A 1 105 ? 8.976 6.460 22.076 1.00 90.94 105 LYS A C 1
ATOM 875 O O . LYS A 1 105 ? 9.313 7.489 22.655 1.00 90.94 105 LYS A O 1
ATOM 880 N N . ASP A 1 106 ? 7.944 6.425 21.234 1.00 88.50 106 ASP A N 1
ATOM 881 C CA . ASP A 1 106 ? 7.065 7.573 21.011 1.00 88.50 106 ASP A CA 1
ATOM 882 C C . ASP A 1 106 ? 6.019 7.661 22.134 1.00 88.50 106 ASP A C 1
ATOM 884 O O . ASP A 1 106 ? 4.926 7.091 22.075 1.00 88.50 106 ASP A O 1
ATOM 888 N N . GLU A 1 107 ? 6.355 8.402 23.192 1.00 90.00 107 GLU A N 1
ATOM 889 C CA . GLU A 1 107 ? 5.459 8.611 24.333 1.00 90.00 107 GLU A CA 1
ATOM 890 C C . GLU A 1 107 ? 4.121 9.259 23.941 1.00 90.00 107 GLU A C 1
ATOM 892 O O . GLU A 1 107 ? 3.097 9.020 24.591 1.00 90.00 107 GLU A O 1
ATOM 897 N N . GLY A 1 108 ? 4.112 10.093 22.895 1.00 87.75 108 GLY A N 1
ATOM 898 C CA . GLY A 1 108 ? 2.916 10.775 22.411 1.00 87.75 108 GLY A CA 1
ATOM 899 C C . GLY A 1 108 ? 1.940 9.795 21.771 1.00 87.75 108 GLY A C 1
ATOM 900 O O . GLY A 1 108 ? 0.750 9.791 22.110 1.00 87.75 108 GLY A O 1
ATOM 901 N N . PHE A 1 109 ? 2.451 8.929 20.896 1.00 89.31 109 PHE A N 1
ATOM 902 C CA . PHE A 1 109 ? 1.693 7.833 20.306 1.00 89.31 109 PHE A CA 1
ATOM 903 C C . PHE A 1 109 ? 1.209 6.854 21.380 1.00 89.31 109 PHE A C 1
ATOM 905 O O . PHE A 1 109 ? 0.007 6.602 21.472 1.00 89.31 109 PHE A O 1
ATOM 912 N N . MET A 1 110 ? 2.094 6.383 22.265 1.00 92.88 110 MET A N 1
ATOM 913 C CA . MET A 1 110 ? 1.736 5.414 23.310 1.00 92.88 110 MET A CA 1
ATOM 914 C C . MET A 1 110 ? 0.680 5.946 24.285 1.00 92.88 110 MET A C 1
ATOM 916 O O . MET A 1 110 ? -0.181 5.193 24.740 1.00 92.88 110 MET A O 1
ATOM 920 N N . ARG A 1 111 ? 0.689 7.250 24.587 1.00 92.06 111 ARG A N 1
ATOM 921 C CA . ARG A 1 111 ? -0.352 7.886 25.408 1.00 92.06 111 ARG A CA 1
ATOM 922 C C . ARG A 1 111 ? -1.714 7.875 24.718 1.00 92.06 111 ARG A C 1
ATOM 924 O O . ARG A 1 111 ? -2.720 7.610 25.373 1.00 92.06 111 ARG A O 1
ATOM 931 N N . LYS A 1 112 ? -1.757 8.168 23.414 1.00 89.44 112 LYS A N 1
ATOM 932 C CA . LYS A 1 112 ? -2.993 8.098 22.618 1.00 89.44 112 LYS A CA 1
ATOM 933 C C . LYS A 1 112 ? -3.492 6.660 22.503 1.00 89.44 112 LYS A C 1
ATOM 935 O O . LYS A 1 112 ? -4.681 6.438 22.701 1.00 89.44 112 LYS A O 1
ATOM 940 N N . LEU A 1 113 ? -2.585 5.719 22.241 1.00 91.81 113 LEU A N 1
ATOM 941 C CA . LEU A 1 113 ? -2.873 4.292 22.160 1.00 91.81 113 LEU A CA 1
ATOM 942 C C . LEU A 1 113 ? -3.543 3.805 23.449 1.00 91.81 113 LEU A C 1
ATOM 944 O O . LEU A 1 113 ? -4.679 3.356 23.384 1.00 91.81 113 LEU A O 1
ATOM 948 N N . ARG A 1 114 ? -2.905 4.011 24.613 1.00 94.38 114 ARG A N 1
ATOM 949 C CA . ARG A 1 114 ? -3.470 3.646 25.928 1.00 94.38 114 ARG A CA 1
ATOM 950 C C . ARG A 1 114 ? -4.833 4.286 26.163 1.00 94.38 114 ARG A C 1
ATOM 952 O O . ARG A 1 114 ? -5.784 3.597 26.486 1.00 94.38 114 ARG A O 1
ATOM 959 N N . LYS A 1 115 ? -4.963 5.593 25.905 1.00 92.94 115 LYS A N 1
ATOM 960 C CA . LYS A 1 115 ? -6.240 6.305 26.067 1.00 92.94 115 LYS A CA 1
ATOM 961 C C . LYS A 1 115 ? -7.371 5.686 25.241 1.00 92.94 115 LYS A C 1
ATOM 963 O O . LYS A 1 115 ? -8.520 5.737 25.671 1.00 92.94 115 LYS A O 1
ATOM 968 N N . ILE A 1 116 ? -7.068 5.186 24.044 1.00 91.00 116 ILE A N 1
ATOM 969 C CA . ILE A 1 116 ? -8.053 4.509 23.201 1.00 91.00 116 ILE A CA 1
ATOM 970 C C . ILE A 1 116 ? -8.316 3.117 23.766 1.00 91.00 116 ILE A C 1
ATOM 972 O O . ILE A 1 116 ? -9.457 2.835 24.098 1.00 91.00 116 ILE A O 1
ATOM 976 N N . THR A 1 117 ? -7.290 2.287 23.955 1.00 92.81 117 THR A N 1
ATOM 977 C CA . THR A 1 117 ? -7.453 0.893 24.399 1.00 92.81 117 THR A CA 1
ATOM 978 C C . THR A 1 117 ? -8.083 0.774 25.788 1.00 92.81 117 THR A C 1
ATOM 980 O O . THR A 1 117 ? -8.861 -0.142 26.017 1.00 92.81 117 THR A O 1
ATOM 983 N N . ASP A 1 118 ? -7.846 1.721 26.700 1.00 94.19 118 ASP A N 1
ATOM 984 C CA . ASP A 1 118 ? -8.466 1.756 28.034 1.00 94.19 118 ASP A CA 1
ATOM 985 C C . ASP A 1 118 ? -9.998 1.896 27.964 1.00 94.19 118 ASP A C 1
ATOM 987 O O . ASP A 1 118 ? -10.705 1.376 28.827 1.00 94.19 118 ASP A O 1
ATOM 991 N N . LYS A 1 119 ? -10.539 2.555 26.925 1.00 92.12 119 LYS A N 1
ATOM 992 C CA . LYS A 1 119 ? -11.996 2.623 26.694 1.00 92.12 119 LYS A CA 1
ATOM 993 C C . LYS A 1 119 ? -12.599 1.263 26.339 1.00 92.12 119 LYS A C 1
ATOM 995 O O . LYS A 1 119 ? -13.787 1.065 26.564 1.00 92.12 119 LYS A O 1
ATOM 1000 N N . TYR A 1 120 ? -11.775 0.368 25.805 1.00 91.94 120 TYR A N 1
ATOM 1001 C CA . TYR A 1 120 ? -12.125 -0.976 25.350 1.00 91.94 120 TYR A CA 1
ATOM 1002 C C . TYR A 1 120 ? -11.569 -2.046 26.315 1.00 91.94 120 TYR A C 1
ATOM 1004 O O . TYR A 1 120 ? -11.227 -3.155 25.943 1.00 91.94 120 TYR A O 1
ATOM 1012 N N . GLY A 1 121 ? -11.403 -1.716 27.602 1.00 90.19 121 GLY A N 1
ATOM 1013 C CA . GLY A 1 121 ? -10.972 -2.704 28.602 1.00 90.19 121 GLY A CA 1
ATOM 1014 C C . GLY A 1 121 ? -9.494 -3.113 28.520 1.00 90.19 121 GLY A C 1
ATOM 1015 O O . GLY A 1 121 ? -9.112 -4.137 29.082 1.00 90.19 121 GLY A O 1
ATOM 1016 N N . GLY A 1 122 ? -8.653 -2.306 27.869 1.00 90.88 122 GLY A N 1
ATOM 1017 C CA . GLY A 1 122 ? -7.198 -2.488 27.791 1.00 90.88 122 GLY A CA 1
ATOM 1018 C C . GLY A 1 122 ? -6.698 -3.024 26.446 1.00 90.88 122 GLY A C 1
ATOM 1019 O O . GLY A 1 122 ? -5.503 -2.927 26.163 1.00 90.88 122 GLY A O 1
ATOM 1020 N N . SER A 1 123 ? -7.592 -3.508 25.584 1.00 93.12 123 SER A N 1
ATOM 1021 C CA . SER A 1 123 ? -7.290 -3.921 24.213 1.00 93.12 123 SER A CA 1
ATOM 1022 C C . SER A 1 123 ? -8.478 -3.588 23.324 1.00 93.12 123 SER A C 1
ATOM 1024 O O . SER A 1 123 ? -9.605 -3.799 23.726 1.00 93.12 123 SER A O 1
ATOM 1026 N N . LEU A 1 124 ? -8.225 -3.047 22.137 1.00 92.88 124 LEU A N 1
ATOM 1027 C CA . LEU A 1 124 ? -9.261 -2.820 21.138 1.00 92.88 124 LEU A CA 1
ATOM 1028 C C . LEU A 1 124 ? -9.279 -3.998 20.162 1.00 92.88 124 LEU A C 1
ATOM 1030 O O . LEU A 1 124 ? -8.289 -4.229 19.458 1.00 92.88 124 LEU A O 1
ATOM 1034 N N . GLU A 1 125 ? -10.410 -4.692 20.087 1.00 94.06 125 GLU A N 1
ATOM 1035 C CA . GLU A 1 125 ? -10.680 -5.708 19.072 1.00 94.06 125 GLU A CA 1
ATOM 1036 C C . GLU A 1 125 ? -11.551 -5.143 17.950 1.00 94.06 125 GLU A C 1
ATOM 1038 O O . GLU A 1 125 ? -12.740 -4.861 18.118 1.00 94.06 125 GLU A O 1
ATOM 1043 N N . ALA A 1 126 ? -10.957 -5.016 16.768 1.00 93.56 126 ALA A N 1
ATOM 1044 C CA . ALA A 1 126 ? -11.610 -4.485 15.588 1.00 93.56 126 ALA A CA 1
ATOM 1045 C C . ALA A 1 126 ? -11.668 -5.501 14.435 1.00 93.56 126 ALA A C 1
ATOM 1047 O O . ALA A 1 126 ? -10.875 -6.436 14.348 1.00 93.56 126 ALA A O 1
ATOM 1048 N N . SER A 1 127 ? -12.606 -5.296 13.518 1.00 94.50 127 SER A N 1
ATOM 1049 C CA . SER A 1 127 ? -12.705 -5.983 12.229 1.00 94.50 127 SER A CA 1
ATOM 1050 C C . SER A 1 127 ? -12.703 -4.935 11.122 1.00 94.50 127 SER A C 1
ATOM 1052 O O . SER A 1 127 ? -13.450 -3.959 11.180 1.00 94.50 127 SER A O 1
ATOM 1054 N N . VAL A 1 128 ? -11.840 -5.109 10.124 1.00 94.31 128 VAL A N 1
ATOM 1055 C CA . VAL A 1 128 ? -11.813 -4.280 8.914 1.00 94.31 128 VAL A CA 1
ATOM 1056 C C . VAL A 1 128 ? -12.335 -5.121 7.762 1.00 94.31 128 VAL A C 1
ATOM 1058 O O . VAL A 1 128 ? -11.703 -6.105 7.379 1.00 94.31 128 VAL A O 1
ATOM 1061 N N . GLN A 1 129 ? -13.483 -4.736 7.215 1.00 95.50 129 GLN A N 1
ATOM 1062 C CA . GLN A 1 129 ? -14.178 -5.459 6.156 1.00 95.50 129 GLN A CA 1
ATOM 1063 C C . GLN A 1 129 ? -14.065 -4.695 4.844 1.00 95.50 129 GLN A C 1
ATOM 1065 O O . GLN A 1 129 ? -14.430 -3.525 4.772 1.00 95.50 129 GLN A O 1
ATOM 1070 N N . LEU A 1 130 ? -13.612 -5.373 3.794 1.00 95.69 130 LEU A N 1
ATOM 1071 C CA . LEU A 1 130 ? -13.701 -4.877 2.428 1.00 95.69 130 LEU A CA 1
ATOM 1072 C C . LEU A 1 130 ? -14.962 -5.447 1.796 1.00 95.69 130 LEU A C 1
ATOM 1074 O O . LEU A 1 130 ? -15.107 -6.670 1.696 1.00 95.69 130 LEU A O 1
ATOM 1078 N N . LYS A 1 131 ? -15.870 -4.572 1.370 1.00 95.38 131 LYS A N 1
ATOM 1079 C CA . LYS A 1 131 ? -17.110 -4.963 0.699 1.00 95.38 131 LYS A CA 1
ATOM 1080 C C . LYS A 1 131 ? -17.193 -4.345 -0.679 1.00 95.38 131 LYS A C 1
ATOM 1082 O O . LYS A 1 131 ? -16.828 -3.195 -0.881 1.00 95.38 131 LYS A O 1
ATOM 1087 N N . ASP A 1 132 ? -17.714 -5.114 -1.615 1.00 93.19 132 ASP A N 1
ATOM 1088 C CA . ASP A 1 132 ? -18.140 -4.602 -2.900 1.00 93.19 132 ASP A CA 1
ATOM 1089 C C . ASP A 1 132 ? -19.588 -4.116 -2.768 1.00 93.19 132 ASP A C 1
ATOM 1091 O O . ASP A 1 132 ? -20.497 -4.908 -2.526 1.00 93.19 132 ASP A O 1
ATOM 1095 N N . TYR A 1 133 ? -19.805 -2.805 -2.860 1.00 90.88 133 TYR A N 1
ATOM 1096 C CA . TYR A 1 133 ? -21.127 -2.214 -2.629 1.00 90.88 133 TYR A CA 1
ATOM 1097 C C . TYR A 1 133 ? -22.103 -2.416 -3.792 1.00 90.88 133 TYR A C 1
ATOM 1099 O O . TYR A 1 133 ? -23.312 -2.342 -3.578 1.00 90.88 133 TYR A O 1
ATOM 1107 N N . GLU A 1 134 ? -21.614 -2.712 -4.998 1.00 89.12 134 GLU A N 1
ATOM 1108 C CA . GLU A 1 134 ? -22.478 -3.011 -6.144 1.00 89.12 134 GLU A CA 1
ATOM 1109 C C . GLU A 1 134 ? -23.159 -4.372 -5.969 1.00 89.12 134 GLU A C 1
ATOM 1111 O O . GLU A 1 134 ? -24.338 -4.540 -6.280 1.00 89.12 134 GLU A O 1
ATOM 1116 N N . THR A 1 135 ? -22.416 -5.343 -5.436 1.00 89.69 135 THR A N 1
ATOM 1117 C CA . THR A 1 135 ? -22.881 -6.724 -5.230 1.00 89.69 135 THR A CA 1
ATOM 1118 C C . THR A 1 135 ? -23.332 -7.015 -3.795 1.00 89.69 135 THR A C 1
ATOM 1120 O O . THR A 1 135 ? -24.021 -8.007 -3.556 1.00 89.69 135 THR A O 1
ATOM 1123 N N . GLY A 1 136 ? -22.957 -6.170 -2.831 1.00 88.56 136 GLY A N 1
ATOM 1124 C CA . GLY A 1 136 ? -23.156 -6.390 -1.394 1.00 88.56 136 GLY A CA 1
ATOM 1125 C C . GLY A 1 136 ? -22.238 -7.462 -0.794 1.00 88.56 136 GLY A C 1
ATOM 1126 O O . GLY A 1 136 ? -22.414 -7.851 0.362 1.00 88.56 136 GLY A O 1
ATOM 1127 N N . GLU A 1 137 ? -21.274 -7.968 -1.562 1.00 93.00 137 GLU A N 1
ATOM 1128 C CA . GLU A 1 137 ? -20.426 -9.086 -1.171 1.00 93.00 137 GLU A CA 1
ATOM 1129 C C . GLU A 1 137 ? -19.236 -8.636 -0.311 1.00 93.00 137 GLU A C 1
ATOM 1131 O O . GLU A 1 137 ? -18.579 -7.633 -0.592 1.00 93.00 137 GLU A O 1
ATOM 1136 N N . MET A 1 138 ? -18.900 -9.415 0.722 1.00 93.69 138 MET A N 1
ATOM 1137 C CA . MET A 1 138 ? -17.636 -9.255 1.439 1.00 93.69 138 MET A CA 1
ATOM 1138 C C . MET A 1 138 ? -16.490 -9.881 0.646 1.00 93.69 138 MET A C 1
ATOM 1140 O O . MET A 1 138 ? -16.460 -11.086 0.401 1.00 93.69 138 MET A O 1
ATOM 1144 N N . VAL A 1 139 ? -15.522 -9.050 0.282 1.00 95.25 139 VAL A N 1
ATOM 1145 C CA . VAL A 1 139 ? -14.338 -9.442 -0.485 1.00 95.25 139 VAL A CA 1
ATOM 1146 C C . VAL A 1 139 ? -13.205 -9.882 0.437 1.00 95.25 139 VAL A C 1
ATOM 1148 O O . VAL A 1 139 ? -12.463 -10.806 0.110 1.00 95.25 139 VAL A O 1
ATOM 1151 N N . PHE A 1 140 ? -13.066 -9.231 1.592 1.00 96.00 140 PHE A N 1
ATOM 1152 C CA . PHE A 1 140 ? -11.989 -9.505 2.536 1.00 96.00 140 PHE A CA 1
ATOM 1153 C C . PHE A 1 140 ? -12.372 -9.080 3.949 1.00 96.00 140 PHE A C 1
ATOM 1155 O O . PHE A 1 140 ? -13.119 -8.118 4.124 1.00 96.00 140 PHE A O 1
ATOM 1162 N N . ASN A 1 141 ? -11.807 -9.740 4.955 1.00 95.62 141 ASN A N 1
ATOM 1163 C CA . ASN A 1 141 ? -11.872 -9.284 6.335 1.00 95.62 141 ASN A CA 1
ATOM 1164 C C . ASN A 1 141 ? -10.527 -9.485 7.037 1.00 95.62 141 ASN A C 1
ATOM 1166 O O . ASN A 1 141 ? -9.860 -10.508 6.869 1.00 95.62 141 ASN A O 1
ATOM 1170 N N . ILE A 1 142 ? -10.160 -8.499 7.850 1.00 94.38 142 ILE A N 1
ATOM 1171 C CA . ILE A 1 142 ? -8.987 -8.523 8.716 1.00 94.38 142 ILE A CA 1
ATOM 1172 C C . ILE A 1 142 ? -9.469 -8.336 10.150 1.00 94.38 142 ILE A C 1
ATOM 1174 O O . ILE A 1 142 ? -10.070 -7.314 10.477 1.00 94.38 142 ILE A O 1
ATOM 1178 N N . ASN A 1 143 ? -9.160 -9.295 11.017 1.00 94.06 143 ASN A N 1
ATOM 1179 C CA . ASN A 1 143 ? -9.317 -9.131 12.456 1.00 94.06 143 ASN A CA 1
ATOM 1180 C C . ASN A 1 143 ? -8.089 -8.406 13.001 1.00 94.06 143 ASN A C 1
ATOM 1182 O O . ASN A 1 143 ? -6.956 -8.813 12.747 1.00 94.06 143 ASN A O 1
ATOM 1186 N N . VAL A 1 144 ? -8.321 -7.322 13.730 1.00 93.81 144 VAL A N 1
ATOM 1187 C CA . VAL A 1 144 ? -7.299 -6.408 14.224 1.00 93.81 144 VAL A CA 1
ATOM 1188 C C . VAL A 1 144 ? -7.370 -6.369 15.747 1.00 93.81 144 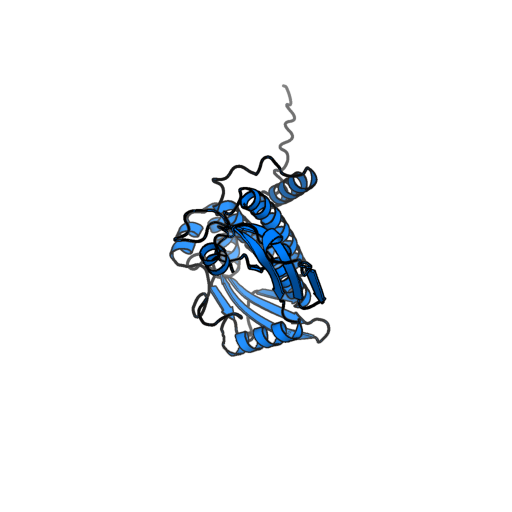VAL A C 1
ATOM 1190 O O . VAL A 1 144 ? -8.416 -6.072 16.312 1.00 93.81 144 VAL A O 1
ATOM 1193 N N . ASN A 1 145 ? -6.259 -6.645 16.421 1.00 93.56 145 ASN A N 1
ATOM 1194 C CA . ASN A 1 145 ? -6.112 -6.448 17.857 1.00 93.56 145 ASN A CA 1
ATOM 1195 C C . ASN A 1 145 ? -5.077 -5.350 18.112 1.00 93.56 145 ASN A C 1
ATOM 1197 O O . ASN A 1 145 ? -3.982 -5.361 17.551 1.00 93.56 145 ASN A O 1
ATOM 1201 N N . ILE A 1 146 ? -5.438 -4.384 18.947 1.00 93.56 146 ILE A N 1
ATOM 1202 C CA . ILE A 1 146 ? -4.603 -3.230 19.265 1.00 93.56 146 ILE A CA 1
ATOM 1203 C C . ILE A 1 146 ? -4.473 -3.153 20.777 1.00 93.56 146 ILE A C 1
ATOM 1205 O O . ILE A 1 146 ? -5.467 -3.043 21.495 1.00 93.56 146 ILE A O 1
ATOM 1209 N N . ASN A 1 147 ? -3.244 -3.197 21.277 1.00 94.12 147 ASN A N 1
ATOM 1210 C CA . ASN A 1 147 ? -2.960 -3.074 22.701 1.00 94.12 147 ASN A CA 1
ATOM 1211 C C . ASN A 1 147 ? -1.569 -2.441 22.926 1.00 94.12 147 ASN A C 1
ATOM 1213 O O . ASN A 1 147 ? -0.747 -2.419 22.008 1.00 94.12 147 ASN A O 1
ATOM 1217 N N . PRO A 1 148 ? -1.270 -1.900 24.121 1.00 93.00 148 PRO A N 1
ATOM 1218 C CA . PRO A 1 148 ? 0.013 -1.243 24.386 1.00 93.00 148 PRO A CA 1
ATOM 1219 C C . PRO A 1 148 ? 1.255 -2.149 24.318 1.00 93.00 148 PRO A C 1
ATOM 1221 O O . PRO A 1 148 ? 2.374 -1.635 24.228 1.00 93.00 148 PRO A O 1
ATOM 1224 N N . GLU A 1 149 ? 1.091 -3.469 24.402 1.00 91.38 149 GLU A N 1
ATOM 1225 C CA . GLU A 1 149 ? 2.199 -4.424 24.377 1.00 91.38 149 GLU A CA 1
ATOM 1226 C C . GLU A 1 149 ? 2.575 -4.807 22.945 1.00 91.38 149 GLU A C 1
ATOM 1228 O O . GLU A 1 149 ? 3.745 -4.672 22.576 1.00 91.38 149 GLU A O 1
ATOM 1233 N N . ASP A 1 150 ? 1.600 -5.195 22.127 1.00 89.44 150 ASP A N 1
ATOM 1234 C CA . ASP A 1 150 ? 1.820 -5.633 20.745 1.00 89.44 150 ASP A CA 1
ATOM 1235 C C . ASP A 1 150 ? 1.678 -4.527 19.706 1.00 89.44 150 ASP A C 1
ATOM 1237 O O . ASP A 1 150 ? 2.113 -4.707 18.571 1.00 89.44 150 ASP A O 1
ATOM 1241 N N . ILE A 1 151 ? 1.144 -3.367 20.098 1.00 91.44 151 ILE A N 1
ATOM 1242 C CA . ILE A 1 151 ? 0.829 -2.208 19.252 1.00 91.44 151 ILE A CA 1
ATOM 1243 C C . ILE A 1 151 ? -0.277 -2.500 18.238 1.00 91.44 151 ILE A C 1
ATOM 1245 O O . ILE A 1 151 ? -1.279 -1.790 18.214 1.00 91.44 151 ILE A O 1
ATOM 1249 N N . LEU A 1 152 ? -0.094 -3.514 17.399 1.00 92.25 152 LEU A N 1
ATOM 1250 C CA . LEU A 1 152 ? -1.000 -3.894 16.331 1.00 92.25 152 LEU A CA 1
ATOM 1251 C C . LEU A 1 152 ? -0.754 -5.356 15.954 1.00 92.25 152 LEU A C 1
ATOM 1253 O O . LEU A 1 152 ? 0.355 -5.728 15.577 1.00 92.25 152 LEU A O 1
ATOM 1257 N N . TYR A 1 153 ? -1.813 -6.149 15.993 1.00 92.06 153 TYR A N 1
ATOM 1258 C CA . TYR A 1 153 ? -1.881 -7.486 15.430 1.00 92.06 153 TYR A CA 1
ATOM 1259 C C . TYR A 1 153 ? -3.035 -7.533 14.429 1.00 92.06 153 TYR A C 1
ATOM 1261 O O . TYR A 1 153 ? -4.110 -7.002 14.689 1.00 92.06 153 TYR A O 1
ATOM 1269 N N . MET A 1 154 ? -2.823 -8.147 13.276 1.00 92.25 154 MET A N 1
ATOM 1270 C CA . MET A 1 154 ? -3.747 -8.210 12.157 1.00 92.25 154 MET A CA 1
ATOM 1271 C C . MET A 1 154 ? -3.714 -9.609 11.565 1.00 92.25 154 MET A C 1
ATOM 1273 O O . MET A 1 154 ? -2.648 -10.129 11.238 1.00 92.25 154 MET A O 1
ATOM 1277 N N . LYS A 1 155 ? -4.890 -10.200 11.380 1.00 92.12 155 LYS A N 1
ATOM 1278 C CA . LYS A 1 155 ? -5.024 -11.528 10.796 1.00 92.12 155 LYS A CA 1
ATOM 1279 C C . LYS A 1 155 ? -6.210 -11.593 9.837 1.00 92.12 155 LYS A C 1
ATOM 1281 O O . LYS A 1 155 ? -7.355 -11.421 10.272 1.00 92.12 155 LYS A O 1
ATOM 1286 N N . PRO A 1 156 ? -5.971 -11.888 8.552 1.00 93.00 156 PRO A N 1
ATOM 1287 C CA . PRO A 1 156 ? -7.034 -12.206 7.611 1.00 93.00 156 PRO A CA 1
ATOM 1288 C C . PRO A 1 156 ? -7.822 -13.421 8.085 1.00 93.00 156 PRO A C 1
ATOM 1290 O O . PRO A 1 156 ? -7.250 -14.427 8.499 1.00 93.00 156 PRO A O 1
ATOM 1293 N N . SER A 1 157 ? -9.142 -13.306 8.111 1.00 92.00 157 SER A N 1
ATOM 1294 C CA . SER A 1 157 ? -10.044 -14.385 8.529 1.00 92.00 157 SER A CA 1
ATOM 1295 C C . SER A 1 157 ? -11.483 -13.985 8.248 1.00 92.00 157 SER A C 1
ATOM 1297 O O . SER A 1 157 ? -11.765 -12.811 8.018 1.00 92.00 157 SER A O 1
ATOM 1299 N N . PHE A 1 158 ? -12.406 -14.943 8.277 1.00 91.62 158 PHE A N 1
ATOM 1300 C CA . PHE A 1 158 ? -13.829 -14.619 8.227 1.00 91.62 158 PHE A CA 1
ATOM 1301 C C . PHE A 1 158 ? -14.244 -13.759 9.437 1.00 91.62 158 PHE A C 1
ATOM 1303 O O . PHE A 1 158 ? -13.613 -13.848 10.494 1.00 91.62 158 PHE A O 1
ATOM 1310 N N . PRO A 1 159 ? -15.285 -12.922 9.299 1.00 87.31 159 PRO A N 1
ATOM 1311 C CA . PRO A 1 159 ? -15.792 -12.118 10.403 1.00 87.31 159 PRO A CA 1
ATOM 1312 C C . PRO A 1 159 ? -16.211 -13.004 11.571 1.00 87.31 159 PRO A C 1
ATOM 1314 O O . PRO A 1 159 ? -16.915 -13.997 11.387 1.00 87.31 159 PRO A O 1
ATOM 1317 N N . GLU A 1 160 ? -15.815 -12.607 12.771 1.00 83.94 160 GLU A N 1
ATOM 1318 C CA . GLU A 1 160 ? -16.277 -13.222 14.010 1.00 83.94 160 GLU A CA 1
ATOM 1319 C C . GLU A 1 160 ? -17.353 -12.331 14.638 1.00 83.94 160 GLU A C 1
ATOM 1321 O O . GLU A 1 160 ? -17.273 -11.100 14.578 1.00 83.94 160 GLU A O 1
ATOM 1326 N N . GLU A 1 161 ? -18.362 -12.942 15.255 1.00 77.44 161 GLU A N 1
ATOM 1327 C CA . GLU A 1 161 ? -19.344 -12.195 16.040 1.00 77.44 161 GLU A CA 1
ATOM 1328 C C . GLU A 1 161 ? -18.693 -11.597 17.298 1.00 77.44 161 GLU A C 1
ATOM 1330 O O . GLU A 1 161 ? -17.791 -12.188 17.891 1.00 77.44 161 GLU A O 1
ATOM 1335 N N . GLY A 1 162 ? -19.171 -10.425 17.728 1.00 75.94 162 GLY A N 1
ATOM 1336 C CA . GLY A 1 162 ? -18.769 -9.822 19.004 1.00 75.94 162 GLY A CA 1
ATOM 1337 C C . GLY A 1 162 ? -17.547 -8.900 18.965 1.00 75.94 162 GLY A C 1
ATOM 1338 O O . GLY A 1 162 ? -17.065 -8.526 20.030 1.00 75.94 162 GLY A O 1
ATOM 1339 N N . LYS A 1 163 ? -17.058 -8.493 17.783 1.00 83.62 163 LYS A N 1
ATOM 1340 C CA . LYS A 1 163 ? -16.031 -7.439 17.688 1.00 83.62 163 LYS A CA 1
ATOM 1341 C C . LYS A 1 163 ? -16.562 -6.111 18.221 1.00 83.62 163 LYS A C 1
ATOM 1343 O O . LYS A 1 163 ? -17.700 -5.732 17.945 1.00 83.62 163 LYS A O 1
ATOM 1348 N N . GLU A 1 164 ? -15.714 -5.395 18.951 1.00 88.06 164 GLU A N 1
ATOM 1349 C CA . GLU A 1 164 ? -16.072 -4.117 19.572 1.00 88.06 164 GLU A CA 1
ATOM 1350 C C . GLU A 1 164 ? -16.240 -3.016 18.529 1.00 88.06 164 GLU A C 1
ATOM 1352 O O . GLU A 1 164 ? -17.073 -2.126 18.689 1.00 88.06 164 GLU A O 1
ATOM 1357 N N . VAL A 1 165 ? -15.441 -3.086 17.460 1.00 92.31 165 VAL A N 1
ATOM 1358 C CA . VAL A 1 165 ? -15.467 -2.131 16.355 1.00 92.31 165 VAL A CA 1
ATOM 1359 C C . VAL A 1 165 ? -15.407 -2.867 15.024 1.00 92.31 165 VAL A C 1
ATOM 1361 O O . VAL A 1 165 ? -14.556 -3.718 14.799 1.00 92.31 165 VAL A O 1
ATOM 1364 N N . THR A 1 166 ? -16.280 -2.508 14.096 1.00 94.12 166 THR A N 1
ATOM 1365 C CA . THR A 1 166 ? -16.201 -2.925 12.696 1.00 94.12 166 THR A CA 1
ATOM 1366 C C . THR A 1 166 ? -16.065 -1.690 11.820 1.00 94.12 166 THR A C 1
ATOM 1368 O O . THR A 1 166 ? -16.885 -0.781 11.917 1.00 94.12 166 THR A O 1
ATOM 1371 N N . ALA A 1 167 ? -15.043 -1.656 10.970 1.00 94.12 167 ALA A N 1
ATOM 1372 C CA . ALA A 1 167 ? -14.866 -0.658 9.925 1.00 94.12 167 ALA A CA 1
ATOM 1373 C C . ALA A 1 167 ? -15.096 -1.327 8.566 1.00 94.12 167 ALA A C 1
ATOM 1375 O O . ALA A 1 167 ? -14.374 -2.252 8.202 1.00 94.12 167 ALA A O 1
ATOM 1376 N N . THR A 1 168 ? -16.102 -0.881 7.824 1.00 95.25 168 THR A N 1
ATOM 1377 C CA . THR A 1 168 ? -16.389 -1.363 6.470 1.00 95.25 168 THR A CA 1
ATOM 1378 C C . THR A 1 168 ? -15.873 -0.350 5.462 1.00 95.25 168 THR A C 1
ATOM 1380 O O . THR A 1 168 ? -16.159 0.835 5.579 1.00 95.25 168 THR A O 1
ATOM 1383 N N . VAL A 1 169 ? -15.113 -0.814 4.478 1.00 95.06 169 VAL A N 1
ATOM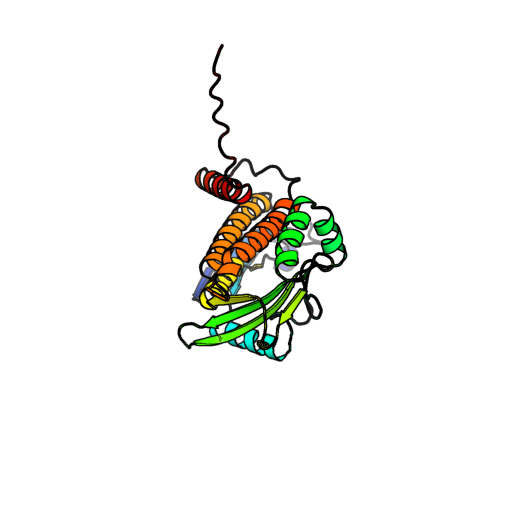 1384 C CA . VAL A 1 169 ? -14.520 0.006 3.421 1.00 95.06 169 VAL A CA 1
ATOM 1385 C C . VAL A 1 169 ? -14.973 -0.538 2.071 1.00 95.06 169 VAL A C 1
ATOM 1387 O O . VAL A 1 169 ? -15.047 -1.757 1.878 1.00 95.06 169 VAL A O 1
ATOM 1390 N N . ASN A 1 170 ? -15.257 0.359 1.130 1.00 94.94 170 ASN A N 1
ATOM 1391 C CA . ASN A 1 170 ? -15.569 -0.022 -0.239 1.00 94.94 170 ASN A CA 1
ATOM 1392 C C . ASN A 1 170 ? -14.326 -0.622 -0.918 1.00 94.94 170 ASN A C 1
ATOM 1394 O O . ASN A 1 170 ? -13.245 -0.031 -0.914 1.00 94.94 170 ASN A O 1
ATOM 1398 N N . PHE A 1 171 ? -14.478 -1.804 -1.511 1.00 94.56 171 PHE A N 1
ATOM 1399 C CA . PHE A 1 171 ? -13.414 -2.484 -2.243 1.00 94.56 171 PHE A CA 1
ATOM 1400 C C . PHE A 1 171 ? -12.911 -1.656 -3.434 1.00 94.56 171 PHE A C 1
ATOM 1402 O O . PHE A 1 171 ? -11.720 -1.713 -3.731 1.00 94.56 171 PHE A O 1
ATOM 1409 N N . GLU A 1 172 ? -13.779 -0.861 -4.071 1.00 93.12 172 GLU A N 1
ATOM 1410 C CA . GLU A 1 172 ? -13.372 0.022 -5.172 1.00 93.12 172 GLU A CA 1
ATOM 1411 C C . GLU A 1 172 ? -12.314 1.033 -4.723 1.00 93.12 172 GLU A C 1
ATOM 1413 O O . GLU A 1 172 ? -11.251 1.127 -5.329 1.00 93.12 172 GLU A O 1
ATOM 1418 N N . ASP A 1 173 ? -12.540 1.706 -3.594 1.00 92.25 173 ASP A N 1
ATOM 1419 C CA . ASP A 1 173 ? -11.607 2.699 -3.065 1.00 92.25 173 ASP A CA 1
ATOM 1420 C C . ASP A 1 173 ? -10.227 2.069 -2.766 1.00 92.25 173 ASP A C 1
ATOM 1422 O O . ASP A 1 173 ? -9.178 2.698 -2.943 1.00 92.25 173 ASP A O 1
ATOM 1426 N N . VAL A 1 174 ? -10.208 0.810 -2.306 1.00 91.62 174 VAL A N 1
ATOM 1427 C CA . VAL A 1 174 ? -8.965 0.060 -2.063 1.00 91.62 174 VAL A CA 1
ATOM 1428 C C . VAL A 1 174 ? -8.290 -0.314 -3.379 1.00 91.62 174 VAL A C 1
ATOM 1430 O O . VAL A 1 174 ? -7.077 -0.149 -3.497 1.00 91.62 174 VAL A O 1
ATOM 1433 N N . TYR A 1 175 ? -9.050 -0.782 -4.370 1.00 91.00 175 TYR A N 1
ATOM 1434 C CA . TYR A 1 175 ? -8.536 -1.072 -5.708 1.00 91.00 175 TYR A CA 1
ATOM 1435 C C . TYR A 1 175 ? -7.891 0.171 -6.334 1.00 91.00 175 TYR A C 1
ATOM 1437 O O . TYR A 1 175 ? -6.750 0.103 -6.790 1.00 91.00 175 TYR A O 1
ATOM 1445 N N . GLU A 1 176 ? -8.557 1.325 -6.264 1.00 90.12 176 GLU A N 1
ATOM 1446 C CA . GLU A 1 176 ? -8.027 2.598 -6.754 1.00 90.12 176 GLU A CA 1
ATOM 1447 C C . GLU A 1 176 ? -6.766 3.052 -6.010 1.00 90.12 176 GLU A C 1
ATOM 1449 O O . GLU A 1 176 ? -5.871 3.653 -6.613 1.00 90.12 176 GLU A O 1
ATOM 1454 N N . LEU A 1 177 ? -6.673 2.800 -4.698 1.00 88.69 177 LEU A N 1
ATOM 1455 C CA . LEU A 1 177 ? -5.453 3.073 -3.940 1.00 88.69 177 LEU A CA 1
ATOM 1456 C C . LEU A 1 177 ? -4.303 2.180 -4.417 1.00 88.69 177 LEU A C 1
ATOM 1458 O O . LEU A 1 177 ? -3.209 2.691 -4.647 1.00 88.69 177 LEU A O 1
ATOM 1462 N N . VAL A 1 178 ? -4.533 0.873 -4.564 1.00 86.75 178 VAL A N 1
ATOM 1463 C CA . VAL A 1 178 ? -3.497 -0.068 -5.016 1.00 86.75 178 VAL A CA 1
ATOM 1464 C C . VAL A 1 178 ? -3.056 0.278 -6.439 1.00 86.75 178 VAL A C 1
ATOM 1466 O O . VAL A 1 178 ? -1.859 0.367 -6.693 1.00 86.75 178 VAL A O 1
ATOM 1469 N N . LEU A 1 179 ? -4.001 0.571 -7.335 1.00 85.81 179 LEU A N 1
ATOM 1470 C CA . LEU A 1 179 ? -3.723 1.026 -8.696 1.00 85.81 179 LEU A CA 1
ATOM 1471 C C . LEU A 1 179 ? -2.883 2.308 -8.700 1.00 85.81 179 LEU A C 1
ATOM 1473 O O . LEU A 1 179 ? -1.901 2.402 -9.430 1.00 85.81 179 LEU A O 1
ATOM 1477 N N . PHE A 1 180 ? -3.246 3.286 -7.866 1.00 83.94 180 PHE A N 1
ATOM 1478 C CA . PHE A 1 180 ? -2.487 4.524 -7.721 1.00 83.94 180 PHE A CA 1
ATOM 1479 C C . PHE A 1 180 ? -1.045 4.262 -7.263 1.00 83.94 180 PHE A C 1
ATOM 1481 O O . PHE A 1 180 ? -0.113 4.816 -7.837 1.00 83.94 180 PHE A O 1
ATOM 1488 N N . VAL A 1 181 ? -0.846 3.403 -6.260 1.00 81.56 181 VAL A N 1
ATOM 1489 C CA . VAL A 1 181 ? 0.498 3.064 -5.769 1.00 81.56 181 VAL A CA 1
ATOM 1490 C C . VAL A 1 181 ? 1.308 2.321 -6.839 1.00 81.56 181 VAL A C 1
ATOM 1492 O O . VAL A 1 181 ? 2.467 2.653 -7.071 1.00 81.56 181 VAL A O 1
ATOM 1495 N N . GLU A 1 182 ? 0.721 1.349 -7.537 1.00 78.50 182 GLU A N 1
ATOM 1496 C CA . GLU A 1 182 ? 1.447 0.580 -8.556 1.00 78.50 182 GLU A CA 1
ATOM 1497 C C . GLU A 1 182 ? 1.733 1.375 -9.836 1.00 78.50 182 GLU A C 1
ATOM 1499 O O . GLU A 1 182 ? 2.740 1.121 -10.486 1.00 78.50 182 GLU A O 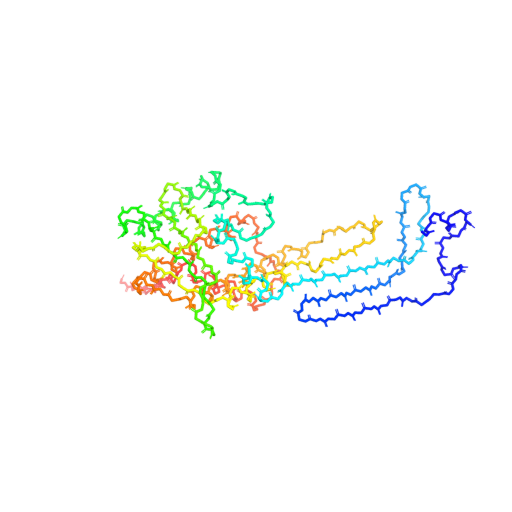1
ATOM 1504 N N . ARG A 1 183 ? 0.862 2.309 -10.233 1.00 76.56 183 ARG A N 1
ATOM 1505 C CA . ARG A 1 183 ? 1.027 3.076 -11.478 1.00 76.56 183 ARG A CA 1
ATOM 1506 C C . ARG A 1 183 ? 1.792 4.376 -11.288 1.00 76.56 183 ARG A C 1
ATOM 1508 O O . ARG A 1 183 ? 2.659 4.700 -12.091 1.00 76.56 183 ARG A O 1
ATOM 1515 N N . ASP A 1 184 ? 1.435 5.137 -10.258 1.00 70.81 184 ASP A N 1
ATOM 1516 C CA . ASP A 1 184 ? 1.900 6.517 -10.111 1.00 70.81 184 ASP A CA 1
ATOM 1517 C C . ASP A 1 184 ? 3.116 6.612 -9.175 1.00 70.81 184 ASP A C 1
ATOM 1519 O O . ASP A 1 184 ? 3.779 7.649 -9.144 1.00 70.81 184 ASP A O 1
ATOM 1523 N N . MET A 1 185 ? 3.409 5.557 -8.400 1.00 67.38 185 MET A N 1
ATOM 1524 C CA . MET A 1 185 ? 4.495 5.575 -7.413 1.00 67.38 185 MET A CA 1
ATOM 1525 C C . MET A 1 185 ? 5.590 4.548 -7.632 1.00 67.38 185 MET A C 1
ATOM 1527 O O . MET A 1 185 ? 6.746 4.849 -7.334 1.00 67.38 185 MET A O 1
ATOM 1531 N N . LYS A 1 186 ? 5.262 3.349 -8.114 1.00 65.94 186 LYS A N 1
ATOM 1532 C CA . LYS A 1 186 ? 6.298 2.472 -8.648 1.00 65.94 186 LYS A CA 1
ATOM 1533 C C . LYS A 1 186 ? 6.672 3.001 -10.020 1.00 65.94 186 LYS A C 1
ATOM 1535 O O . LYS A 1 186 ? 5.811 3.199 -10.871 1.00 65.94 186 LYS A O 1
ATOM 1540 N N . GLU A 1 187 ? 7.958 3.266 -10.213 1.00 59.94 187 GLU A N 1
ATOM 1541 C CA . GLU A 1 187 ? 8.474 3.570 -11.540 1.00 59.94 187 GLU A CA 1
ATOM 1542 C C . GLU A 1 187 ? 8.049 2.436 -12.475 1.00 59.94 187 GLU A C 1
ATOM 1544 O O . GLU A 1 187 ? 8.260 1.260 -12.161 1.00 59.94 187 GLU A O 1
ATOM 1549 N N . VAL A 1 188 ? 7.401 2.789 -13.592 1.00 64.25 188 VAL A N 1
ATOM 1550 C CA . VAL A 1 188 ? 7.136 1.854 -14.691 1.00 64.25 188 VAL A CA 1
ATOM 1551 C C . VAL A 1 188 ? 8.421 1.075 -14.920 1.00 64.25 188 VAL A C 1
ATOM 1553 O O . VAL A 1 188 ? 9.470 1.701 -15.082 1.00 64.25 188 VAL A O 1
ATOM 1556 N N . HIS A 1 189 ? 8.353 -0.258 -14.869 1.00 67.56 189 HIS A N 1
ATOM 1557 C CA . HIS A 1 189 ? 9.548 -1.091 -14.878 1.00 67.56 189 HIS A CA 1
ATOM 1558 C C . HIS A 1 189 ? 10.320 -0.804 -16.161 1.00 67.56 189 HIS A C 1
ATOM 1560 O O . HIS A 1 189 ? 9.896 -1.194 -17.252 1.00 67.56 189 HIS A O 1
ATOM 1566 N N . LYS A 1 190 ? 11.402 -0.034 -16.028 1.00 76.50 190 LYS A N 1
ATOM 1567 C CA . LYS A 1 190 ? 12.262 0.340 -17.135 1.00 76.50 190 LYS A CA 1
ATOM 1568 C C . LYS A 1 190 ? 13.347 -0.715 -17.213 1.00 76.50 190 LYS A C 1
ATOM 1570 O O . LYS A 1 190 ? 14.236 -0.767 -16.370 1.00 76.50 190 LYS A O 1
ATOM 1575 N N . GLU A 1 191 ? 13.263 -1.551 -18.229 1.00 78.62 191 GLU A N 1
ATOM 1576 C CA . GLU A 1 191 ? 14.366 -2.415 -18.599 1.00 78.62 191 GLU A CA 1
ATOM 1577 C C . GLU A 1 191 ? 15.329 -1.600 -19.459 1.00 78.62 191 GLU A C 1
ATOM 1579 O O . GLU A 1 191 ? 14.991 -1.123 -20.550 1.00 78.62 191 GLU A O 1
ATOM 1584 N N . THR A 1 192 ? 16.528 -1.398 -18.924 1.00 81.69 192 THR A N 1
ATOM 1585 C CA . THR A 1 192 ? 17.654 -0.806 -19.635 1.00 81.69 192 THR A CA 1
ATOM 1586 C C . THR A 1 192 ? 18.583 -1.906 -20.153 1.00 81.69 192 THR A C 1
ATOM 1588 O O . THR A 1 192 ? 18.675 -2.987 -19.560 1.00 81.69 192 THR A O 1
ATOM 1591 N N . PRO A 1 193 ? 19.279 -1.670 -21.277 1.00 80.75 193 PRO A N 1
ATOM 1592 C CA . PRO A 1 193 ? 20.295 -2.596 -21.739 1.00 80.75 193 PRO A CA 1
ATOM 1593 C C . PRO A 1 193 ? 21.367 -2.848 -20.665 1.00 80.75 193 PRO A C 1
ATOM 1595 O O . PRO A 1 193 ? 21.763 -1.917 -19.964 1.00 80.75 193 PRO A O 1
ATOM 1598 N N . PRO A 1 194 ? 21.940 -4.064 -20.595 1.00 76.75 194 PRO A N 1
ATOM 1599 C CA . PRO A 1 194 ? 22.835 -4.476 -19.508 1.00 76.75 194 PRO A CA 1
ATOM 1600 C C . PRO A 1 194 ? 24.186 -3.738 -19.465 1.00 76.75 194 PRO A C 1
ATOM 1602 O O . PRO A 1 194 ? 24.981 -3.970 -18.562 1.00 76.75 194 PRO A O 1
ATOM 1605 N N . TRP A 1 195 ? 24.478 -2.894 -20.455 1.00 74.81 195 TRP A N 1
ATOM 1606 C CA . TRP A 1 195 ? 25.692 -2.075 -20.544 1.00 74.81 195 TRP A CA 1
ATOM 1607 C C . TRP A 1 195 ? 25.473 -0.615 -20.122 1.00 74.81 195 TRP A C 1
ATOM 1609 O O . TRP A 1 195 ? 26.411 0.178 -20.188 1.00 74.81 195 TRP A O 1
ATOM 1619 N N . ILE A 1 196 ? 24.255 -0.247 -19.715 1.00 71.75 196 ILE A N 1
ATOM 1620 C CA . ILE A 1 196 ? 23.936 1.078 -19.183 1.00 71.75 196 ILE A CA 1
ATOM 1621 C C . ILE A 1 196 ? 23.834 0.970 -17.666 1.00 71.75 196 ILE A C 1
ATOM 1623 O O . ILE A 1 196 ? 22.965 0.290 -17.130 1.00 71.75 196 ILE A O 1
ATOM 1627 N N . ASP A 1 197 ? 24.744 1.653 -16.978 1.00 63.84 197 ASP A N 1
ATOM 1628 C CA . ASP A 1 197 ? 24.711 1.792 -15.525 1.00 63.84 197 ASP A CA 1
ATOM 1629 C C . ASP A 1 197 ? 23.588 2.779 -15.172 1.00 63.84 197 ASP A C 1
ATOM 1631 O O . ASP A 1 197 ? 23.751 3.997 -15.316 1.00 63.84 197 ASP A O 1
ATOM 1635 N N . ASP A 1 198 ? 22.434 2.266 -14.741 1.00 57.84 198 ASP A N 1
ATOM 1636 C CA . ASP A 1 198 ? 21.300 3.082 -14.293 1.00 57.84 198 ASP A CA 1
ATOM 1637 C C . ASP A 1 198 ? 21.652 3.730 -12.942 1.00 57.84 198 ASP A C 1
ATOM 1639 O O . ASP A 1 198 ? 21.321 3.260 -11.849 1.00 57.84 198 ASP A O 1
ATOM 1643 N N . LYS A 1 199 ? 22.440 4.808 -12.998 1.00 51.62 199 LYS A N 1
ATOM 1644 C CA . LYS A 1 199 ? 22.771 5.613 -11.824 1.00 51.62 199 LYS A CA 1
ATOM 1645 C C . LYS A 1 199 ? 21.530 6.394 -11.415 1.00 51.62 199 LYS A C 1
ATOM 1647 O O . LYS A 1 199 ? 21.270 7.478 -11.930 1.00 51.62 199 LYS A O 1
ATOM 1652 N N . LYS A 1 200 ? 20.806 5.827 -10.453 1.00 47.91 200 LYS A N 1
ATOM 1653 C CA . LYS A 1 200 ? 19.764 6.468 -9.644 1.00 47.91 200 LYS A CA 1
ATOM 1654 C C . LYS A 1 200 ? 20.100 7.934 -9.355 1.00 47.91 200 LYS A C 1
ATOM 1656 O O . LYS A 1 200 ? 21.134 8.238 -8.754 1.00 47.91 200 LYS A O 1
ATOM 1661 N N . THR A 1 201 ? 19.278 8.854 -9.859 1.00 42.59 201 THR A N 1
ATOM 1662 C CA . THR A 1 201 ? 19.530 10.305 -9.818 1.00 42.59 201 THR A CA 1
ATOM 1663 C C . THR A 1 201 ? 18.779 10.975 -8.666 1.00 42.59 201 THR A C 1
ATOM 1665 O O . THR A 1 201 ? 17.747 10.503 -8.204 1.00 42.59 201 THR A O 1
ATOM 1668 N N . ALA A 1 202 ? 19.278 12.132 -8.217 1.00 38.91 202 ALA A N 1
ATOM 1669 C CA . ALA A 1 202 ? 18.755 12.918 -7.090 1.00 38.91 202 ALA A CA 1
ATOM 1670 C C . ALA A 1 202 ? 17.256 13.317 -7.170 1.00 38.91 202 ALA A C 1
ATOM 1672 O O . ALA A 1 202 ? 16.705 13.785 -6.175 1.00 38.91 202 ALA A O 1
ATOM 1673 N N . GLY A 1 203 ? 16.582 13.113 -8.311 1.00 47.41 203 GLY A N 1
ATOM 1674 C CA . GLY A 1 203 ? 15.133 13.302 -8.465 1.00 47.41 203 GLY A CA 1
ATOM 1675 C C . GLY A 1 203 ? 14.274 12.312 -7.663 1.00 47.41 203 GLY A C 1
ATOM 1676 O O . GLY A 1 203 ? 13.123 12.619 -7.356 1.00 47.41 203 GLY A O 1
ATOM 1677 N N . GLU A 1 204 ? 14.834 11.170 -7.248 1.00 52.91 204 GLU A N 1
ATOM 1678 C CA . GLU A 1 204 ? 14.122 10.137 -6.479 1.00 52.91 204 GLU A CA 1
ATOM 1679 C C . GLU A 1 204 ? 13.598 10.660 -5.125 1.00 52.91 204 GLU A C 1
ATOM 1681 O O . GLU A 1 204 ? 12.457 10.396 -4.753 1.00 52.91 204 GLU A O 1
ATOM 1686 N N . THR A 1 205 ? 14.365 11.496 -4.410 1.00 51.84 205 THR A N 1
ATOM 1687 C CA . THR A 1 205 ? 13.971 11.991 -3.071 1.00 51.84 205 THR A CA 1
ATOM 1688 C C . THR A 1 205 ? 12.844 13.037 -3.106 1.00 51.84 205 THR A C 1
ATOM 1690 O O . THR A 1 205 ? 12.050 13.114 -2.168 1.00 51.84 205 THR A O 1
ATOM 1693 N N . ILE A 1 206 ? 12.730 13.837 -4.176 1.00 54.50 206 ILE A N 1
ATOM 1694 C CA . ILE A 1 206 ? 11.614 14.792 -4.341 1.00 54.50 206 ILE A CA 1
ATOM 1695 C C . ILE A 1 206 ? 10.314 14.024 -4.619 1.00 54.50 206 ILE A C 1
ATOM 1697 O O . ILE A 1 206 ? 9.284 14.296 -3.993 1.00 54.50 206 ILE A O 1
ATOM 1701 N N . ASN A 1 207 ? 10.387 13.011 -5.488 1.00 64.06 207 ASN A N 1
ATOM 1702 C CA . ASN A 1 207 ? 9.256 12.146 -5.814 1.00 64.06 207 ASN A CA 1
ATOM 1703 C C . ASN A 1 207 ? 8.744 11.383 -4.582 1.00 64.06 207 ASN A C 1
ATOM 1705 O O . ASN A 1 207 ? 7.535 11.282 -4.392 1.00 64.06 207 ASN A O 1
ATOM 1709 N N . GLU A 1 208 ? 9.630 10.920 -3.694 1.00 67.56 208 GLU A N 1
ATOM 1710 C CA . GLU A 1 208 ? 9.254 10.233 -2.448 1.00 67.56 208 GLU A CA 1
ATOM 1711 C C . GLU A 1 208 ? 8.344 11.078 -1.537 1.00 67.56 208 GLU A C 1
ATOM 1713 O O . GLU A 1 208 ? 7.333 10.579 -1.036 1.00 67.56 208 GLU A O 1
ATOM 1718 N N . VAL A 1 209 ? 8.660 12.365 -1.335 1.00 69.88 209 VAL A N 1
ATOM 1719 C CA . VAL A 1 209 ? 7.874 13.253 -0.457 1.00 69.88 209 VAL A CA 1
ATOM 1720 C C . VAL A 1 209 ? 6.506 13.558 -1.064 1.00 69.88 209 VAL A C 1
ATOM 1722 O O . VAL A 1 209 ? 5.488 13.440 -0.378 1.00 69.88 209 VAL A O 1
ATOM 1725 N N . ILE A 1 210 ? 6.465 13.905 -2.352 1.00 74.00 210 ILE A N 1
ATOM 1726 C CA . ILE A 1 210 ? 5.215 14.195 -3.071 1.00 74.00 210 ILE A CA 1
ATOM 1727 C C . ILE A 1 210 ? 4.312 12.957 -3.086 1.00 74.00 210 ILE A C 1
ATOM 1729 O O . ILE A 1 210 ? 3.110 13.047 -2.820 1.00 74.00 210 ILE A O 1
ATOM 1733 N N . ASN A 1 211 ? 4.890 11.786 -3.341 1.00 75.75 211 ASN A N 1
ATOM 1734 C CA . ASN A 1 211 ? 4.159 10.530 -3.341 1.00 75.75 211 ASN A CA 1
ATOM 1735 C C . ASN A 1 211 ? 3.636 10.170 -1.941 1.00 75.75 211 ASN A C 1
ATOM 1737 O O . ASN A 1 211 ? 2.487 9.746 -1.811 1.00 75.75 211 ASN A O 1
ATOM 1741 N N . GLY A 1 212 ? 4.414 10.431 -0.885 1.00 75.19 212 GLY A N 1
ATOM 1742 C CA . GLY A 1 212 ? 3.967 10.286 0.504 1.00 75.19 212 GLY A CA 1
ATOM 1743 C C . GLY A 1 212 ? 2.746 11.153 0.833 1.00 75.19 212 GLY A C 1
ATOM 1744 O O . GLY A 1 212 ? 1.780 10.659 1.420 1.00 75.19 212 GLY A O 1
ATOM 1745 N N . ILE A 1 213 ? 2.735 12.414 0.383 1.00 79.75 213 ILE A N 1
ATOM 1746 C CA . ILE A 1 213 ? 1.579 13.316 0.526 1.00 79.75 213 ILE A CA 1
ATOM 1747 C C . ILE A 1 213 ? 0.356 12.740 -0.203 1.00 79.75 213 ILE A C 1
ATOM 1749 O O . ILE A 1 213 ? -0.735 12.678 0.366 1.00 79.75 213 ILE A O 1
ATOM 1753 N N . LYS A 1 214 ? 0.511 12.283 -1.451 1.00 81.75 214 LYS A N 1
ATOM 1754 C CA . LYS A 1 214 ? -0.607 11.718 -2.225 1.00 81.75 214 LYS A CA 1
ATOM 1755 C C . LYS A 1 214 ? -1.179 10.449 -1.579 1.00 81.75 214 LYS A C 1
ATOM 1757 O O . LYS A 1 214 ? -2.404 10.335 -1.481 1.00 81.75 214 LYS A O 1
ATOM 1762 N N . ILE A 1 215 ? -0.329 9.541 -1.077 1.00 81.56 215 ILE A N 1
ATOM 1763 C CA . ILE A 1 215 ? -0.778 8.383 -0.281 1.00 81.56 215 ILE A CA 1
ATOM 1764 C C . ILE A 1 215 ? -1.566 8.856 0.931 1.00 81.56 215 ILE A C 1
ATOM 1766 O O . ILE A 1 215 ? -2.655 8.341 1.173 1.00 81.56 215 ILE A O 1
ATOM 1770 N N . PHE A 1 216 ? -1.042 9.824 1.688 1.00 82.25 216 PHE A N 1
ATOM 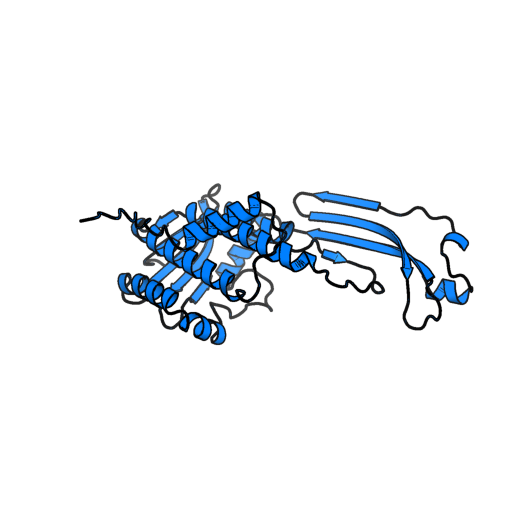1771 C CA . PHE A 1 216 ? -1.705 10.316 2.892 1.00 82.25 216 PHE A CA 1
ATOM 1772 C C . PHE A 1 216 ? -3.139 10.758 2.605 1.00 82.25 216 PHE A C 1
ATOM 1774 O O . PHE A 1 216 ? -4.060 10.334 3.302 1.00 82.25 216 PHE A O 1
ATOM 1781 N N . PHE A 1 217 ? -3.345 11.560 1.558 1.00 84.62 217 PHE A N 1
ATOM 1782 C CA . PHE A 1 217 ? -4.677 12.032 1.189 1.00 84.62 217 PHE A CA 1
ATOM 1783 C C . PHE A 1 217 ? -5.598 10.905 0.699 1.00 84.62 217 PHE A C 1
ATOM 1785 O O . PHE A 1 217 ? -6.774 10.901 1.059 1.00 84.62 217 PHE A O 1
ATOM 1792 N N . LYS A 1 218 ? -5.092 9.915 -0.050 1.00 86.38 218 LYS A N 1
ATOM 1793 C CA . LYS A 1 218 ? -5.903 8.758 -0.474 1.00 86.38 218 LYS A CA 1
ATOM 1794 C C . LYS A 1 218 ? -6.279 7.844 0.692 1.00 86.38 218 LYS A C 1
ATOM 1796 O O . LYS A 1 218 ? -7.445 7.491 0.834 1.00 86.38 218 LYS A O 1
ATOM 1801 N N . VAL A 1 219 ? -5.333 7.535 1.578 1.00 85.94 219 VAL A N 1
ATOM 1802 C CA . VAL A 1 219 ? -5.593 6.785 2.818 1.00 85.94 219 VAL A CA 1
ATOM 1803 C C . VAL A 1 219 ? -6.567 7.553 3.715 1.00 85.94 219 VAL A C 1
ATOM 1805 O O . VAL A 1 219 ? -7.488 6.967 4.275 1.00 85.94 219 VAL A O 1
ATOM 1808 N N . ARG A 1 220 ? -6.432 8.879 3.811 1.00 84.38 220 ARG A N 1
ATOM 1809 C CA . ARG A 1 220 ? -7.391 9.743 4.512 1.00 84.38 220 ARG A CA 1
ATOM 1810 C C . ARG A 1 220 ? -8.786 9.659 3.895 1.00 84.38 220 ARG A C 1
ATOM 1812 O O . ARG A 1 220 ? -9.753 9.579 4.647 1.00 84.38 220 ARG A O 1
ATOM 1819 N N . SER A 1 221 ? -8.893 9.683 2.568 1.00 87.00 221 SER A N 1
ATOM 1820 C CA . SER A 1 221 ? -10.170 9.542 1.863 1.00 87.00 221 SER A CA 1
ATOM 1821 C C . SER A 1 221 ? -10.834 8.207 2.195 1.00 87.00 221 SER A C 1
ATOM 1823 O O . SER A 1 221 ? -11.982 8.209 2.620 1.00 87.00 221 SER A O 1
ATOM 1825 N N . LEU A 1 222 ? -10.077 7.106 2.130 1.00 89.50 222 LEU A N 1
ATOM 1826 C CA . LEU A 1 222 ? -10.518 5.756 2.506 1.00 89.50 222 LEU A CA 1
ATOM 1827 C C . LEU A 1 222 ? -11.026 5.668 3.949 1.00 89.50 222 LEU A C 1
ATOM 1829 O O . LEU A 1 222 ? -12.083 5.118 4.231 1.00 89.50 222 LEU A O 1
ATOM 1833 N N . ILE A 1 223 ? -10.273 6.236 4.889 1.00 87.56 223 ILE A N 1
ATOM 1834 C CA . ILE A 1 223 ? -10.670 6.292 6.300 1.00 87.56 223 ILE A CA 1
ATOM 1835 C C . ILE A 1 223 ? -11.945 7.128 6.475 1.00 87.56 223 ILE A C 1
ATOM 1837 O O . ILE A 1 223 ? -12.761 6.859 7.350 1.00 87.56 223 ILE A O 1
ATOM 1841 N N . ASN A 1 224 ? -12.115 8.186 5.685 1.00 87.75 224 ASN A N 1
ATOM 1842 C CA . ASN A 1 224 ? -13.293 9.036 5.772 1.00 87.75 224 ASN A CA 1
ATOM 1843 C C . ASN A 1 224 ? -14.530 8.423 5.106 1.00 87.75 224 ASN A C 1
ATOM 1845 O O . ASN A 1 224 ? -15.622 8.734 5.575 1.00 87.75 224 ASN A O 1
ATOM 1849 N N . SER A 1 225 ? -14.368 7.589 4.073 1.00 90.06 225 SER A N 1
ATOM 1850 C CA . SER A 1 225 ? -15.462 6.861 3.414 1.00 90.06 225 SER A CA 1
ATOM 1851 C C . SER A 1 225 ? -15.877 5.588 4.154 1.00 90.06 225 SER A C 1
ATOM 1853 O O . SER A 1 225 ? -16.947 5.053 3.877 1.00 90.06 225 SER A O 1
ATOM 1855 N N . ALA A 1 226 ? -15.065 5.115 5.103 1.00 93.25 226 ALA A N 1
ATOM 1856 C CA . ALA A 1 226 ? -15.361 3.923 5.883 1.00 93.25 226 ALA A CA 1
ATOM 1857 C C . ALA A 1 226 ? -16.608 4.090 6.772 1.00 93.25 226 ALA A C 1
ATOM 1859 O O . ALA A 1 226 ? -16.782 5.101 7.456 1.00 93.25 226 ALA A O 1
ATOM 1860 N N . GLU A 1 227 ? -17.437 3.050 6.820 1.00 93.44 227 GLU A N 1
ATOM 1861 C CA . GLU A 1 227 ? -18.581 2.943 7.725 1.00 93.44 227 GLU A CA 1
ATOM 1862 C C . GLU A 1 227 ? -18.155 2.263 9.027 1.00 93.44 227 GLU A C 1
ATOM 1864 O O . GLU A 1 227 ? -17.533 1.198 9.006 1.00 93.44 227 GLU A O 1
ATOM 1869 N N . TYR A 1 228 ? -18.506 2.851 10.171 1.00 93.38 228 TYR A N 1
ATOM 1870 C CA . TYR A 1 228 ? -18.080 2.372 11.486 1.00 93.38 228 TYR A CA 1
ATOM 1871 C C . TYR A 1 228 ? -19.259 1.874 12.314 1.00 93.38 228 TYR A C 1
ATOM 1873 O O . TYR A 1 228 ? -20.259 2.569 12.471 1.00 93.38 228 TYR A O 1
ATOM 1881 N N . ASN A 1 229 ? -19.106 0.695 12.912 1.00 91.88 229 ASN A N 1
ATOM 1882 C CA . ASN A 1 229 ? -20.049 0.148 13.877 1.00 91.88 229 ASN A CA 1
ATOM 1883 C C . ASN A 1 229 ? -19.319 -0.233 15.178 1.00 91.88 229 ASN A C 1
ATOM 1885 O O . ASN A 1 229 ? -18.436 -1.089 15.116 1.00 91.88 229 ASN A O 1
ATOM 1889 N N . PRO A 1 230 ? -19.667 0.353 16.337 1.00 92.69 230 PRO A N 1
ATOM 1890 C CA . PRO A 1 230 ? -20.626 1.448 16.508 1.00 92.69 230 PRO A CA 1
ATOM 1891 C C . PRO A 1 230 ? -20.089 2.775 15.945 1.00 92.69 230 PRO A C 1
ATOM 1893 O O . PRO A 1 230 ? -18.881 3.005 15.933 1.00 92.69 230 PRO A O 1
ATOM 1896 N N . GLU A 1 231 ? -20.981 3.693 15.556 1.00 90.56 231 GLU A N 1
ATOM 1897 C CA . GLU A 1 231 ? -20.607 5.025 15.034 1.00 90.56 231 GLU A CA 1
ATOM 1898 C C . GLU A 1 231 ? -19.703 5.805 16.005 1.00 90.56 231 GLU A C 1
ATOM 1900 O O . GLU A 1 231 ? -18.796 6.531 15.601 1.00 90.56 231 GLU A O 1
ATOM 1905 N N . SER A 1 232 ? -19.877 5.600 17.316 1.00 89.81 232 SER A N 1
ATOM 1906 C CA . SER A 1 232 ? -19.048 6.231 18.350 1.00 89.81 232 SER A CA 1
ATOM 1907 C C . SER A 1 232 ? -17.555 5.900 18.234 1.00 89.81 232 SER A C 1
ATOM 1909 O O . SER A 1 232 ? -16.727 6.667 18.731 1.00 89.81 232 SER A O 1
ATOM 1911 N N . ALA A 1 233 ? -17.204 4.779 17.596 1.00 90.25 233 ALA A N 1
ATOM 1912 C CA . ALA A 1 233 ? -15.823 4.350 17.408 1.00 90.25 233 ALA A CA 1
ATOM 1913 C C . ALA A 1 233 ? -15.096 5.123 16.297 1.00 90.25 233 ALA A C 1
ATOM 1915 O O . ALA A 1 233 ? -13.865 5.180 16.309 1.00 90.25 233 ALA A O 1
ATOM 1916 N N . GLU A 1 234 ? -15.825 5.768 15.376 1.00 91.44 234 GLU A N 1
ATOM 1917 C CA . GLU A 1 234 ? -15.263 6.479 14.220 1.00 91.44 234 GLU A CA 1
ATOM 1918 C C . GLU A 1 234 ? -14.145 7.441 14.637 1.00 91.44 234 GLU A C 1
ATOM 1920 O O . GLU A 1 234 ? -13.025 7.386 14.127 1.00 91.44 234 GLU A O 1
ATOM 1925 N N . ARG A 1 235 ? -14.420 8.316 15.611 1.00 90.44 235 ARG A N 1
ATOM 1926 C CA . ARG A 1 235 ? -13.458 9.333 16.056 1.00 90.44 235 ARG A CA 1
ATOM 1927 C C . ARG A 1 235 ? -12.176 8.710 16.610 1.00 90.44 235 ARG A C 1
ATOM 1929 O O . ARG A 1 235 ? -11.087 9.237 16.364 1.00 90.44 235 ARG A O 1
ATOM 1936 N N . ASP A 1 236 ? -12.308 7.627 17.369 1.00 89.12 236 ASP A N 1
ATOM 1937 C CA . ASP A 1 236 ? -11.174 6.947 17.990 1.00 89.12 236 ASP A CA 1
ATOM 1938 C C . ASP A 1 236 ? -10.324 6.240 16.924 1.00 89.12 236 ASP A C 1
ATOM 1940 O O . ASP A 1 236 ? -9.109 6.455 16.884 1.00 89.12 236 ASP A O 1
ATOM 1944 N N . VAL A 1 237 ? -10.953 5.508 15.995 1.00 88.50 237 VAL A N 1
ATOM 1945 C CA . VAL A 1 237 ? -10.259 4.844 14.879 1.00 88.50 237 VAL A CA 1
ATOM 1946 C C . VAL A 1 237 ? -9.564 5.867 13.980 1.00 88.50 237 VAL A C 1
ATOM 1948 O O . VAL A 1 237 ? -8.363 5.749 13.734 1.00 88.50 237 VAL A O 1
ATOM 1951 N N . LYS A 1 238 ? -10.261 6.931 13.557 1.00 89.88 238 LYS A N 1
ATOM 1952 C CA . LYS A 1 238 ? -9.673 8.005 12.737 1.00 89.88 238 LYS A CA 1
ATOM 1953 C C . LYS A 1 238 ? -8.464 8.638 13.423 1.00 89.88 238 LYS A C 1
ATOM 1955 O O . LYS A 1 238 ? -7.436 8.860 12.784 1.00 89.88 238 LYS A O 1
ATOM 1960 N N . SER A 1 239 ? -8.554 8.912 14.725 1.00 87.44 239 SER A N 1
ATOM 1961 C CA . SER A 1 239 ? -7.442 9.470 15.503 1.00 87.44 239 SER A CA 1
ATOM 1962 C C . SER A 1 239 ? -6.247 8.516 15.583 1.00 87.44 239 SER A C 1
ATOM 1964 O O . SER A 1 239 ? -5.096 8.959 15.474 1.00 87.44 239 SER A O 1
ATOM 1966 N N . LEU A 1 240 ? -6.501 7.220 15.783 1.00 86.50 240 LEU A N 1
ATOM 1967 C CA . LEU A 1 240 ? -5.459 6.203 15.874 1.00 86.50 240 LEU A CA 1
ATOM 1968 C C . LEU A 1 240 ? -4.723 6.049 14.542 1.00 86.50 240 LEU A C 1
ATOM 1970 O O . LEU A 1 240 ? -3.500 6.187 14.506 1.00 86.50 240 LEU A O 1
ATOM 1974 N N . VAL A 1 241 ? -5.462 5.850 13.447 1.00 86.19 241 VAL A N 1
ATOM 1975 C CA . VAL A 1 241 ? -4.877 5.646 12.117 1.00 86.19 241 VAL A CA 1
ATOM 1976 C C . VAL A 1 241 ? -4.097 6.881 11.670 1.00 86.19 241 VAL A C 1
ATOM 1978 O O . VAL A 1 241 ? -2.963 6.747 11.219 1.00 86.19 241 VAL A O 1
ATOM 1981 N N . ARG A 1 242 ? -4.619 8.099 11.888 1.00 85.12 242 ARG A N 1
ATOM 1982 C CA . ARG A 1 242 ? -3.867 9.339 11.607 1.00 85.12 242 ARG A CA 1
ATOM 1983 C C . ARG A 1 242 ? -2.556 9.408 12.388 1.00 85.12 242 ARG A C 1
ATOM 1985 O O . ARG A 1 242 ? -1.534 9.798 11.832 1.00 85.12 242 ARG A O 1
ATOM 1992 N N . SER A 1 243 ? -2.576 9.019 13.664 1.00 83.06 243 SER A N 1
ATOM 1993 C CA . SER A 1 243 ? -1.372 9.020 14.504 1.00 83.06 243 SER A CA 1
ATOM 1994 C C . SER A 1 243 ? -0.352 7.976 14.035 1.00 83.06 243 SER A C 1
ATOM 1996 O O . SER A 1 243 ? 0.842 8.263 14.018 1.00 83.06 243 SER A O 1
ATOM 1998 N N . PHE A 1 244 ? -0.813 6.799 13.608 1.00 82.81 244 PHE A N 1
ATOM 1999 C CA . PHE A 1 244 ? 0.044 5.748 13.061 1.00 82.81 244 PHE A CA 1
ATOM 2000 C C . PHE A 1 244 ? 0.682 6.161 11.726 1.00 82.81 244 PHE A C 1
ATOM 2002 O O . PHE A 1 244 ? 1.897 6.079 11.561 1.00 82.81 244 PHE A O 1
ATOM 2009 N N . VAL A 1 245 ? -0.119 6.688 10.797 1.00 80.06 245 VAL A N 1
ATOM 2010 C CA . VAL A 1 245 ? 0.344 7.173 9.487 1.00 80.06 245 VAL A CA 1
ATOM 2011 C C . VAL A 1 245 ? 1.361 8.312 9.641 1.00 80.06 245 VAL A C 1
ATOM 2013 O O . VAL A 1 245 ? 2.389 8.330 8.965 1.00 80.06 245 VAL A O 1
ATOM 2016 N N . TRP A 1 246 ? 1.129 9.228 10.585 1.00 76.31 246 TRP A N 1
ATOM 2017 C CA . TRP A 1 246 ? 2.087 10.279 10.926 1.00 76.31 246 TRP A CA 1
ATOM 2018 C C . TRP A 1 246 ? 3.424 9.733 11.419 1.00 76.31 246 TRP A C 1
ATOM 2020 O O . TRP A 1 246 ? 4.483 10.173 10.975 1.00 76.31 246 TRP A O 1
ATOM 2030 N N . MET A 1 247 ? 3.387 8.781 12.346 1.00 78.31 247 MET A N 1
ATOM 2031 C CA . MET A 1 247 ? 4.594 8.161 12.876 1.00 78.31 247 MET A CA 1
ATOM 2032 C C . MET A 1 247 ? 5.412 7.518 11.748 1.00 78.31 247 MET A C 1
ATOM 2034 O O . MET A 1 247 ? 6.611 7.765 11.657 1.00 78.31 247 MET A O 1
ATOM 2038 N N . MET A 1 248 ? 4.763 6.783 10.840 1.00 74.81 248 MET A N 1
ATOM 2039 C CA . MET A 1 248 ? 5.426 6.165 9.686 1.00 74.81 248 MET A CA 1
ATOM 2040 C C . MET A 1 248 ? 6.103 7.197 8.776 1.00 74.81 248 MET A C 1
ATOM 2042 O O . MET A 1 248 ? 7.263 7.025 8.413 1.00 74.81 248 MET A O 1
ATOM 2046 N N . MET A 1 249 ? 5.427 8.306 8.463 1.00 71.44 249 MET A N 1
ATOM 2047 C CA . MET A 1 249 ? 6.008 9.360 7.621 1.00 71.44 249 MET A CA 1
ATOM 2048 C C . MET A 1 249 ? 7.139 10.131 8.301 1.00 71.44 249 MET A C 1
ATOM 2050 O O . MET A 1 249 ? 8.037 10.647 7.642 1.00 71.44 249 MET A O 1
ATOM 2054 N N . THR A 1 250 ? 7.107 10.228 9.627 1.00 69.38 250 THR A N 1
ATOM 2055 C CA . THR A 1 250 ? 8.060 11.048 10.376 1.00 69.38 250 THR A CA 1
ATOM 2056 C C . THR A 1 250 ? 9.274 10.291 10.896 1.00 69.38 250 THR A C 1
ATOM 2058 O O . THR A 1 250 ? 10.215 10.932 11.360 1.00 69.38 250 THR A O 1
ATOM 2061 N N . LYS A 1 251 ? 9.324 8.961 10.751 1.00 64.81 251 LYS A N 1
ATOM 2062 C CA . LYS A 1 251 ? 10.535 8.170 11.025 1.00 64.81 251 LYS A CA 1
ATOM 2063 C C . LYS A 1 251 ? 11.727 8.537 10.121 1.00 64.81 251 LYS A C 1
ATOM 2065 O O . LYS A 1 251 ? 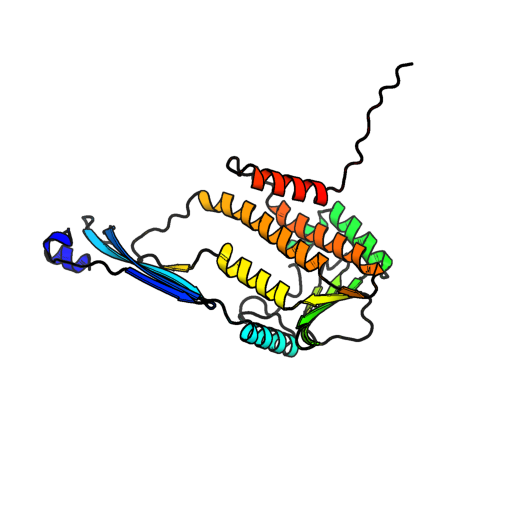12.857 8.288 10.513 1.00 64.81 251 LYS A O 1
ATOM 2070 N N . ASN A 1 252 ? 11.497 9.211 8.989 1.00 54.59 252 ASN A N 1
ATOM 2071 C CA . ASN A 1 252 ? 12.542 9.698 8.073 1.00 54.59 252 ASN A CA 1
ATOM 2072 C C . ASN A 1 252 ? 12.898 11.193 8.255 1.00 54.59 252 ASN A C 1
ATOM 2074 O O . ASN A 1 252 ? 13.444 11.816 7.347 1.00 54.59 252 ASN A O 1
ATOM 2078 N N . LYS A 1 253 ? 12.588 11.786 9.419 1.00 50.50 253 LYS A N 1
ATOM 2079 C CA . LYS A 1 253 ? 12.712 13.233 9.711 1.00 50.50 253 LYS A CA 1
ATOM 2080 C C . LYS A 1 253 ? 14.120 13.842 9.667 1.00 50.50 253 LYS A C 1
ATOM 2082 O O . LYS A 1 253 ? 14.222 15.055 9.808 1.00 50.50 253 LYS A O 1
ATOM 2087 N N . ASP A 1 254 ? 15.173 13.060 9.450 1.00 47.56 254 ASP A N 1
ATOM 2088 C CA . ASP A 1 254 ? 16.536 13.597 9.310 1.00 47.56 254 ASP A CA 1
ATOM 2089 C C . ASP A 1 254 ? 16.809 14.213 7.925 1.00 47.56 254 ASP A C 1
ATOM 2091 O O . ASP A 1 254 ? 17.909 14.700 7.667 1.00 47.56 254 ASP A O 1
ATOM 2095 N N . LYS A 1 255 ? 15.820 14.214 7.022 1.00 49.72 255 LYS A N 1
ATOM 2096 C CA . LYS A 1 255 ? 15.896 14.922 5.743 1.00 49.72 255 LYS A CA 1
ATOM 2097 C C . LYS A 1 255 ? 15.063 16.200 5.815 1.00 49.72 255 LYS A C 1
ATOM 2099 O O . LYS A 1 255 ? 13.852 16.141 6.032 1.00 49.72 255 LYS A O 1
ATOM 2104 N N . ASP A 1 256 ? 15.716 17.345 5.620 1.00 52.56 256 ASP A N 1
ATOM 2105 C CA . ASP A 1 256 ? 15.030 18.615 5.389 1.00 52.56 256 ASP A CA 1
ATOM 2106 C C . ASP A 1 256 ? 14.000 18.457 4.256 1.00 52.56 256 ASP A C 1
ATOM 2108 O O . ASP A 1 256 ? 14.250 17.714 3.297 1.00 52.56 256 ASP A O 1
ATOM 2112 N N . PRO A 1 257 ? 12.834 19.128 4.339 1.00 56.41 257 PRO A N 1
ATOM 2113 C CA . PRO A 1 257 ? 11.868 19.109 3.252 1.00 56.41 257 PRO A CA 1
ATOM 2114 C C . PRO A 1 257 ? 12.551 19.577 1.954 1.00 56.41 257 PRO A C 1
ATOM 2116 O O . PRO A 1 257 ? 13.327 20.538 1.995 1.00 56.41 257 PRO A O 1
ATOM 2119 N N . PRO A 1 258 ? 12.281 18.929 0.806 1.00 57.34 258 PRO A N 1
ATOM 2120 C CA . PRO A 1 258 ? 12.922 19.288 -0.450 1.00 57.34 258 PRO A C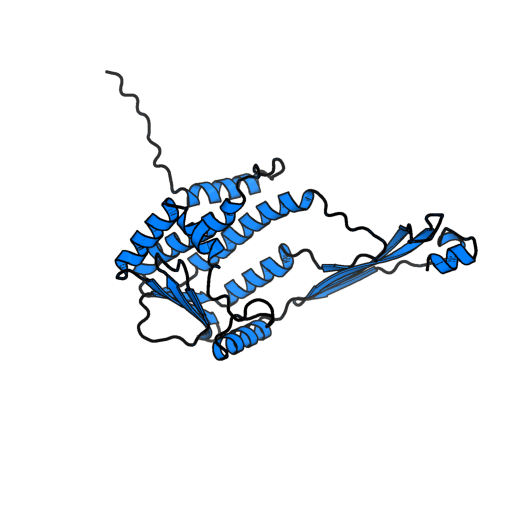A 1
ATOM 2121 C C . PRO A 1 258 ? 12.695 20.770 -0.768 1.00 57.34 258 PRO A C 1
ATOM 2123 O O . PRO A 1 258 ? 11.567 21.262 -0.687 1.00 57.34 258 PRO A O 1
ATOM 2126 N N . GLN A 1 259 ? 13.762 21.490 -1.125 1.00 55.94 259 GLN A N 1
ATOM 2127 C CA . GLN A 1 259 ? 13.684 22.930 -1.410 1.00 55.94 259 GLN A CA 1
ATOM 2128 C C . GLN A 1 259 ? 12.907 23.239 -2.707 1.00 55.94 259 GLN A C 1
ATOM 2130 O O . GLN A 1 259 ? 12.398 24.349 -2.858 1.00 55.94 259 GLN A O 1
ATOM 2135 N N . ASP A 1 260 ? 12.733 22.237 -3.575 1.00 67.88 260 ASP A N 1
ATOM 2136 C CA . ASP A 1 260 ? 12.177 22.367 -4.928 1.00 67.88 260 ASP A CA 1
ATOM 2137 C C . ASP A 1 260 ? 10.687 21.984 -5.056 1.00 67.88 260 ASP A C 1
ATOM 2139 O O . ASP A 1 260 ? 10.202 21.731 -6.156 1.00 67.88 260 ASP A O 1
ATOM 2143 N N . LEU A 1 261 ? 9.927 21.942 -3.954 1.00 71.31 261 LEU A N 1
ATOM 2144 C CA . LEU A 1 261 ? 8.474 21.719 -4.023 1.00 71.31 261 LEU A CA 1
ATOM 2145 C C . LEU A 1 261 ? 7.754 22.892 -4.713 1.00 71.31 261 LEU A C 1
ATOM 2147 O O . LEU A 1 261 ? 8.079 24.064 -4.486 1.00 71.31 261 LEU A O 1
ATOM 2151 N N . THR A 1 262 ? 6.717 22.586 -5.491 1.00 80.62 262 THR A N 1
ATOM 2152 C CA . THR A 1 262 ? 5.797 23.597 -6.035 1.00 80.62 262 THR A CA 1
ATOM 2153 C C . THR A 1 262 ? 4.984 24.264 -4.916 1.00 80.62 262 THR A C 1
ATOM 2155 O O . THR A 1 262 ? 4.856 23.732 -3.811 1.00 80.62 262 THR A O 1
ATOM 2158 N N . GLU A 1 263 ? 4.404 25.441 -5.173 1.00 79.38 263 GLU A N 1
ATOM 2159 C CA . GLU A 1 263 ? 3.572 26.124 -4.166 1.00 79.38 263 GLU A CA 1
ATOM 2160 C C . GLU A 1 263 ? 2.325 25.312 -3.777 1.00 79.38 263 GLU A C 1
ATOM 2162 O O . GLU A 1 263 ? 1.966 25.282 -2.601 1.00 79.38 263 GLU A O 1
ATOM 2167 N N . GLU A 1 264 ? 1.730 24.575 -4.720 1.00 81.25 264 GLU A N 1
ATOM 2168 C CA . GLU A 1 264 ? 0.604 23.671 -4.448 1.00 81.25 264 GLU A CA 1
ATOM 2169 C C . GLU A 1 264 ? 1.014 22.517 -3.515 1.00 81.25 264 GLU A C 1
ATOM 2171 O O . GLU A 1 264 ? 0.300 22.170 -2.573 1.00 81.25 264 GLU A O 1
ATOM 2176 N N . GLU A 1 265 ? 2.194 21.929 -3.726 1.00 77.44 265 GLU A N 1
ATOM 2177 C CA . GLU A 1 265 ? 2.710 20.849 -2.877 1.00 77.44 265 GLU A CA 1
ATOM 2178 C C . GLU A 1 265 ? 3.090 21.347 -1.486 1.00 77.44 265 GLU A C 1
ATOM 2180 O O . GLU A 1 265 ? 2.834 20.663 -0.494 1.00 77.44 265 GLU A O 1
ATOM 2185 N N . LYS A 1 266 ? 3.642 22.561 -1.388 1.00 77.81 266 LYS A N 1
ATOM 2186 C CA . LYS A 1 266 ? 3.888 23.219 -0.099 1.00 77.81 266 LYS A CA 1
ATOM 2187 C C . LYS A 1 266 ? 2.584 23.485 0.645 1.00 77.81 266 LYS A C 1
ATOM 2189 O O . LYS A 1 266 ? 2.554 23.342 1.866 1.00 77.81 266 LYS A O 1
ATOM 2194 N N . GLU A 1 267 ? 1.519 23.870 -0.052 1.00 81.19 267 GLU A N 1
ATOM 2195 C CA . GLU A 1 267 ? 0.200 24.076 0.547 1.00 81.19 267 GLU A CA 1
ATOM 2196 C C . GLU A 1 267 ? -0.398 22.759 1.052 1.00 81.19 267 GLU A C 1
ATOM 2198 O O . GLU A 1 267 ? -0.778 22.679 2.219 1.00 81.19 267 GLU A O 1
ATOM 2203 N N . LYS A 1 268 ? -0.359 21.691 0.248 1.00 79.75 268 LYS A N 1
ATOM 2204 C CA . LYS A 1 268 ? -0.781 20.341 0.662 1.00 79.75 268 LYS A CA 1
ATOM 2205 C C . LYS A 1 268 ? 0.034 19.806 1.839 1.00 79.75 268 LYS A C 1
ATOM 2207 O O . LYS A 1 268 ? -0.523 19.202 2.754 1.00 79.75 268 LYS A O 1
ATOM 2212 N N . LEU A 1 269 ? 1.344 20.057 1.859 1.00 76.12 269 LEU A N 1
ATOM 2213 C CA . LEU A 1 269 ? 2.211 19.699 2.981 1.00 76.12 269 LEU A CA 1
ATOM 2214 C C . LEU A 1 269 ? 1.837 20.486 4.248 1.00 76.12 269 LEU A C 1
ATOM 2216 O O . LEU A 1 269 ? 1.806 19.910 5.336 1.00 76.12 269 LEU A O 1
ATOM 2220 N N . LYS A 1 270 ? 1.516 21.780 4.124 1.00 79.00 270 LYS A N 1
ATOM 2221 C CA . LYS A 1 270 ? 1.029 22.612 5.237 1.00 79.00 270 LYS A CA 1
ATOM 2222 C C . LYS A 1 270 ? -0.343 22.165 5.734 1.00 79.00 270 LYS A C 1
ATOM 2224 O O . LYS A 1 270 ? -0.529 22.117 6.945 1.00 79.00 270 LYS A O 1
ATOM 2229 N N . GLU A 1 271 ? -1.275 21.826 4.845 1.00 80.75 271 GLU A N 1
ATOM 2230 C CA . GLU A 1 271 ? -2.588 21.278 5.209 1.00 80.75 271 GLU A CA 1
ATOM 2231 C C . GLU A 1 271 ? -2.408 19.976 5.993 1.00 80.75 271 GLU A C 1
ATOM 2233 O O . GLU A 1 271 ? -2.889 19.850 7.119 1.00 80.75 271 GLU A O 1
ATOM 2238 N N . MET A 1 272 ? -1.615 19.053 5.443 1.00 75.38 272 MET A N 1
ATOM 2239 C CA . MET A 1 272 ? -1.265 17.796 6.090 1.00 75.38 272 MET A CA 1
ATOM 2240 C C . MET A 1 272 ? -0.660 18.041 7.482 1.00 75.38 272 MET A C 1
ATOM 2242 O O . MET A 1 272 ? -1.107 17.444 8.456 1.00 75.38 272 MET A O 1
ATOM 2246 N N . GLN A 1 273 ? 0.299 18.961 7.624 1.00 72.94 273 GLN A N 1
ATOM 2247 C CA . GLN A 1 273 ? 0.862 19.318 8.931 1.00 72.94 273 GLN A CA 1
ATOM 2248 C C . GLN A 1 273 ? -0.188 19.925 9.878 1.00 72.94 273 GLN A C 1
ATOM 2250 O O . GLN A 1 273 ? -0.293 19.493 11.026 1.00 72.94 273 GLN A O 1
ATOM 2255 N N . GLY A 1 274 ? -0.980 20.898 9.422 1.00 72.69 274 GLY A N 1
ATOM 2256 C CA . GLY A 1 274 ? -1.984 21.593 10.234 1.00 72.69 274 GLY A CA 1
ATOM 2257 C C . GLY A 1 274 ? -3.042 20.652 10.809 1.00 72.69 274 GLY A C 1
ATOM 2258 O O . GLY A 1 274 ? -3.416 20.768 11.977 1.00 72.69 274 GLY A O 1
ATOM 2259 N N . GLU A 1 275 ? -3.466 19.662 10.030 1.00 67.56 275 GLU A N 1
ATOM 2260 C CA . GLU A 1 275 ? -4.396 18.637 10.500 1.00 67.56 275 GLU A CA 1
ATOM 2261 C C . GLU A 1 275 ? -3.756 17.629 11.455 1.00 67.56 275 GLU A C 1
ATOM 2263 O O . GLU A 1 275 ? -4.404 17.157 12.393 1.00 67.56 275 GLU A O 1
ATOM 2268 N N . LEU A 1 276 ? -2.481 17.300 11.242 1.00 61.78 276 LEU A N 1
ATOM 2269 C CA . LEU A 1 276 ? -1.764 16.301 12.035 1.00 61.78 276 LEU A CA 1
ATOM 2270 C C . LEU A 1 276 ? -1.367 16.812 13.420 1.00 61.78 276 LEU A C 1
ATOM 2272 O O . LEU A 1 276 ? -1.338 16.032 14.377 1.00 61.78 276 LEU A O 1
ATOM 2276 N N . PHE A 1 277 ? -1.134 18.116 13.561 1.00 54.19 277 PHE A N 1
ATOM 2277 C CA . PHE A 1 277 ? -0.875 18.737 14.860 1.00 54.19 277 PHE A CA 1
ATOM 2278 C C . PHE A 1 277 ? -2.145 19.129 15.620 1.00 54.19 277 PHE A C 1
ATOM 2280 O O . PHE A 1 277 ? -2.057 19.466 16.803 1.00 54.19 277 PHE A O 1
ATOM 2287 N N . GLY A 1 278 ? -3.316 19.043 14.976 1.00 47.47 278 GLY A N 1
ATOM 2288 C CA . GLY A 1 278 ? -4.522 19.710 15.449 1.00 47.47 278 GLY A CA 1
ATOM 2289 C C . GLY A 1 278 ? -4.315 21.225 15.448 1.00 47.47 278 GLY A C 1
ATOM 2290 O O . GLY A 1 278 ? -3.202 21.728 15.601 1.00 47.47 278 GLY A O 1
ATOM 2291 N N . SER A 1 279 ? -5.387 21.991 15.284 1.00 36.97 279 SER A N 1
ATOM 2292 C CA . SER A 1 279 ? -5.332 23.430 15.518 1.00 36.97 279 SER A CA 1
ATOM 2293 C C . SER A 1 279 ? -4.674 23.686 16.879 1.00 36.97 279 SER A C 1
ATOM 2295 O O . SER A 1 279 ? -5.269 23.397 17.920 1.00 36.97 279 SER A O 1
ATOM 2297 N N . LYS A 1 280 ? -3.454 24.242 16.896 1.00 37.44 280 LYS A N 1
ATOM 2298 C CA . LYS A 1 280 ? -3.071 25.102 18.011 1.00 37.44 280 LYS A CA 1
ATOM 2299 C C . LYS A 1 280 ? -4.164 26.155 18.028 1.00 37.44 280 LYS A C 1
ATOM 2301 O O . LYS A 1 280 ? -4.233 26.954 17.096 1.00 37.44 280 LYS A O 1
ATOM 2306 N N . GLU A 1 281 ? -5.050 26.103 19.018 1.00 30.84 281 GLU A N 1
ATOM 2307 C CA . GLU A 1 281 ? -5.833 27.274 19.376 1.00 30.84 281 GLU A CA 1
ATOM 2308 C C . GLU A 1 281 ? -4.841 28.431 19.404 1.00 30.84 281 GLU A C 1
ATOM 2310 O O . GLU A 1 281 ? -3.836 28.406 20.121 1.00 30.84 281 GLU A O 1
ATOM 2315 N N . THR A 1 282 ? -5.052 29.381 18.501 1.00 29.92 282 THR A N 1
ATOM 2316 C CA . THR A 1 282 ? -4.379 30.663 18.520 1.00 29.92 282 THR A CA 1
ATOM 2317 C C . THR A 1 282 ? -4.565 31.214 19.921 1.00 29.92 282 THR A C 1
ATOM 2319 O O . THR A 1 282 ? -5.659 31.646 20.273 1.00 29.92 282 THR A O 1
ATOM 2322 N N . ILE A 1 283 ? -3.504 31.179 20.728 1.00 29.61 283 ILE A N 1
ATOM 2323 C CA . ILE A 1 283 ? -3.385 32.039 21.897 1.00 29.61 283 ILE A CA 1
ATOM 2324 C C . ILE A 1 283 ? -3.361 33.446 21.307 1.00 29.61 283 ILE A C 1
ATOM 2326 O O . ILE A 1 283 ? -2.318 33.944 20.884 1.00 29.61 283 ILE A O 1
ATOM 2330 N N . THR A 1 284 ? -4.540 34.046 21.167 1.00 34.75 284 THR A N 1
ATOM 2331 C CA . THR A 1 284 ? -4.693 35.469 20.913 1.00 34.75 284 THR A CA 1
ATOM 2332 C C . THR A 1 284 ? -4.072 36.169 22.107 1.00 34.75 284 THR A C 1
ATOM 2334 O O . THR A 1 284 ? -4.670 36.259 23.178 1.00 34.75 284 THR A O 1
ATOM 2337 N N . GLY A 1 285 ? -2.823 36.595 21.939 1.00 30.97 285 GLY A N 1
ATOM 2338 C CA . GLY A 1 285 ? -2.175 37.531 22.835 1.00 30.97 285 GLY A CA 1
ATOM 2339 C C . GLY A 1 285 ? -2.857 38.884 22.705 1.00 30.97 285 GLY A C 1
ATOM 2340 O O . GLY A 1 285 ? -2.355 39.764 22.014 1.00 30.97 285 GLY A O 1
ATOM 2341 N N . GLU A 1 286 ? -3.999 39.055 23.366 1.00 27.67 286 GLU A N 1
ATOM 2342 C CA . GLU A 1 286 ? -4.389 40.379 23.826 1.00 27.67 286 GLU A CA 1
ATOM 2343 C C . GLU A 1 286 ? -3.487 40.722 25.009 1.00 27.67 286 GLU A C 1
ATOM 2345 O O . GLU A 1 286 ? -3.653 40.250 26.134 1.00 27.67 286 GLU A O 1
ATOM 2350 N N . VAL A 1 287 ? -2.472 41.534 24.721 1.00 32.34 287 VAL A N 1
ATOM 2351 C CA . VAL A 1 287 ? -1.757 42.294 25.738 1.00 32.34 287 VAL A CA 1
ATOM 2352 C C . VAL A 1 287 ? -2.753 43.308 26.297 1.00 32.34 287 VAL A C 1
ATOM 2354 O O . VAL A 1 287 ? -2.955 44.372 25.718 1.00 32.34 287 VAL A O 1
ATOM 2357 N N . ILE A 1 288 ? -3.395 42.977 27.416 1.00 31.62 288 ILE A N 1
ATOM 2358 C CA . ILE A 1 288 ? -4.054 43.979 28.252 1.00 31.62 288 ILE A CA 1
ATOM 2359 C C . ILE A 1 288 ? -2.956 44.617 29.099 1.00 31.62 288 ILE A C 1
ATOM 2361 O O . ILE A 1 288 ? -2.461 44.034 30.063 1.00 31.62 288 ILE A O 1
ATOM 2365 N N . SER A 1 289 ? -2.546 45.812 28.691 1.00 30.02 289 SER A N 1
ATOM 2366 C CA . SER A 1 289 ? -1.795 46.746 29.520 1.00 30.02 289 SER A CA 1
ATOM 2367 C C . SER A 1 289 ? -2.669 47.216 30.685 1.00 30.02 289 SER A C 1
ATOM 2369 O O . SER A 1 289 ? -3.730 47.793 30.444 1.00 30.02 289 SER A O 1
ATOM 2371 N N . ASN A 1 290 ? -2.193 47.006 31.911 1.00 35.12 290 ASN A N 1
ATOM 2372 C CA . ASN A 1 290 ? -2.548 47.781 33.100 1.00 35.12 290 ASN A CA 1
ATOM 2373 C C . ASN A 1 290 ? -1.266 48.364 33.689 1.00 35.12 290 ASN A C 1
ATOM 2375 O O . ASN A 1 290 ? -0.264 47.613 33.734 1.00 35.12 290 ASN A O 1
#

Foldseek 3Di:
DQVVCVVVVHQEPVVPDDDDWDWDWDDDPFWIKTKTWDFDFFDDPPDPGTGTDIWIKMFIAGHDDLVVVLVQQQVCLVVFHHRDDCVPCVPPQDDDPVVLVVCLVPPVLLVLLQVLCVVVVQKAWEKEWEAAPVVRDTSWIWTWIAGSRRRIGIITYPDDPDHPKYKYFYSVLVSVLVVCCRPVPPGRDMDTDPRDDPPDDPVNVLSVLLVLLVNVVSVLVRLVRIDMVVPVCSVSVSLNVLQVSVVVVCVPVVDDNDPPDDPVSVVSVVVSVCVSVDDPPPPPPPPPDD

Sequence (290 aa):
MAKRMECLGIYDINEIMDYDKINISYESEYGSIEFWEEVEPVKVEDMEKDTVIISPYMKLWIFPPKEFLRYEFKKAMEKGSFPGPPNEREDETGPSEKEKQEIKKDEGFMRKLRKITDKYGGSLEASVQLKDYETGEMVFNINVNINPEDILYMKPSFPEEGKEVTATVNFEDVYELVLFVERDMKEVHKETPPWIDDKKTAGETINEVINGIKIFFKVRSLINSAEYNPESAERDVKSLVRSFVWMMMTKNKDKDPPQDLTEEEKEKLKEMQGELFGSKETITGEVISN

Radius of gyration: 26.04 Å; chains: 1; bounding box: 63×67×76 Å

Secondary structure (DSSP, 8-state):
-HHHHHHTT--BGGGT---PPPEEEEEETTEEEEEEEEEEEE--TT-SS-EEEEEEEEEEEE---HHHHHHHHHHHHHHTS-SS-TTTTTT-SS--HHHHHHHHT-HHHHHHHHHHHGGGTTSEEEEEEEEETTTTEEEEEEEEEE-TTTS-EEEE-PPPTT-SEEEEEEHHHHHHHHHHIIIIIS--EEE--TTS-----THHHHHHHHHHHHHHHHHHHHHHH-EEESGGGHHHHHHHHHHHHHHHHHTTTTSPPPTT--HHHHHHHHHHHHHHS-------------

=== Feature glossary ===
The record interleaves many kinds of information about one protein. Here is each kind framed as the question it answers.

Q: What does the local fold look like, residue by residue?
A: The Foldseek 3Di string encodes local tertiary geometry as a 20-letter alphabet — one character per residue — derived from the relative positions of nearby Cα atoms. Unlike the amino-acid sequence, 3Di is a direct function of the 3D structure, so two proteins with the same fold have similar 3Di strings even at low sequence identity.

Q: Which residues are in helices, strands, or loops?
A: The SS8 string is DSSP's per-residue secondary-structure call. α-helix (H) means an i→i+4 H-bond ladder; β-strand (E) means the residue participates in a β-sheet; 3₁₀ (G) and π (I) are tighter and wider helices; T/S are turns/bends; '-' is loop.

Q: How big and how compact is the whole molecule?
A: Radius of gyration (Rg) is the root-mean-square distance of Cα atoms from their centroid — a single number for overall size and compactness. A globular domain of N residues has Rg ≈ 2.2·N^0.38 Å; an extended or disordered chain has a much larger Rg. The Cα contact count is the number of residue pairs whose Cα atoms are within 8 Å and are more than four positions apart in sequence — a standard proxy for tertiary packing density. The bounding box is the smallest axis-aligned box enclosing all Cα atoms.

Q: Where is each backbone atom in 3D?
A: Structure coordinates are given as an mmCIF _atom_site loop: one row per atom with element, residue name, chain id, sequence number, and x/y/z position in Å. Only the four main-chain atoms per residue are included here; side chains are omitted to keep the record compact.

Q: What is the amino-acid chain?
A: Primary structure: the covalent order of the twenty standard amino acids along the backbone. Two proteins with the same sequence will (almost always) fold to the same structure; two with 30% identity often share a fold but not the details.

Q: What if only a Cα trace is available?
A: Three-state secondary structure (P-SEA) collapses the eight DSSP classes into helix (a), strand (b), and coil (c). P-SEA assigns these from Cα geometry alone — distances and angles — without requiring backbone oxygens, so it works on any Cα trace.

Q: What family and function is it annotated with?
A: Database cross-references. InterPro integrates a dozen domain/family signature databases into unified entries with residue-range hits. GO terms attach function/process/location labels with evidence codes. CATH codes position the fold in a four-level structural taxonomy. Organism is the NCBI-taxonomy species name.

Q: How confident is the AlphaFold model at each residue?
A: pLDDT is the predicted lDDT-Cα score: AlphaFold's confidence that the local environment of each residue (all inter-atomic distances within 15 Å) is correctly placed. It is a per-residue number between 0 and 100, with higher meaning more reliable.

Q: How mobile is each atom in the crystal?
A: B-factor (Debye–Waller factor) reflects atomic displacement in the crystal lattice. It is an experimental observable (units Å²), not a prediction; low values mean the atom is pinned down, high values mean it moves or is heterogeneous across the crystal.

Q: Which residues are buried vs exposed?
A: SASA measures how much of the protein is reachable by solvent. It is computed by rolling a water-sized probe over the atomic surface and summing the exposed area (Å²). Per-residue SASA distinguishes core (buried, low SASA) from surface (exposed, high SASA) residues; total SASA is a whole-molecule size measure.

Q: What do the diagnostic plots show?
A: Plot images: a contact map (which residues are close in 3D, as an N×N binary image), a Ramachandran scatter (backbone torsion angles, revealing secondary-structure composition at a glance), and — for AlphaFold structures — a PAE heatmap (pairwise prediction confidence).

Q: What known structures does this most resemble?
A: The Foldseek neighbor list gives the closest experimentally determined structures in the PDB, ranked by structural alignment. TM-score near 1 means near-identical fold; near 0.3 means only rough topology match. This is how one finds what a novel AlphaFold prediction most resembles in the solved-structure universe.

Q: Are the domains correctly placed relative to each other?
A: Predicted aligned error is AlphaFold's pairwise confidence. Unlike pLDDT (per-residue), PAE is per-residue-pair and captures whether two parts of the structure are correctly placed relative to each other. Units are ångströms of expected positional error.

Q: What do the rendered images show?
A: Structure images are PyMOL renders from six orthogonal camera directions. Cartoon representation draws helices as coils and strands as arrows; sticks shows the backbone as bonds; surface shows the solvent-excluded envelope. Rainbow coloring maps sequence position to hue (blue→red, N→C); chain coloring assigns a distinct color per polypeptide.

Q: What are the backbone torsion angles?
A: φ (phi) and ψ (psi) are the two rotatable backbone dihedrals per residue: φ is the C(i-1)–N–Cα–C torsion, ψ is the N–Cα–C–N(i+1) torsion, both in degrees on (−180°, 180°]. α-helical residues cluster near (−60°, −45°); β-strand residues near (−120°, +130°). A Ramachandran plot is simply a scatter of (φ, ψ) for every residue.